Protein AF-A0A7K7LCP2-F1 (afdb_monomer_lite)

InterPro domains:
  IPR021025 Fanconi Anaemia group E protein, C-terminal [PF11510] (16-207)
  IPR039685 Fanconi anemia group E protein [PTHR32094] (17-207)

Structure (mmCIF, N/CA/C/O backbone):
data_AF-A0A7K7LCP2-F1
#
_entry.id   AF-A0A7K7LCP2-F1
#
loop_
_atom_site.group_PDB
_atom_site.id
_atom_site.type_symbol
_atom_site.label_atom_id
_atom_site.label_alt_id
_atom_site.label_comp_id
_atom_site.label_asym_id
_atom_site.label_entity_id
_atom_site.label_seq_id
_atom_site.pdbx_PDB_ins_code
_atom_site.Cartn_x
_atom_site.Cartn_y
_atom_site.Cartn_z
_atom_site.occupancy
_atom_site.B_iso_or_equiv
_atom_site.auth_seq_id
_atom_site.auth_comp_id
_atom_site.auth_asym_id
_atom_site.auth_atom_id
_atom_site.pdbx_PDB_model_num
ATOM 1 N N . LYS A 1 1 ? 35.877 32.725 -38.996 1.00 42.34 1 LYS A N 1
ATOM 2 C CA . LYS A 1 1 ? 35.274 31.413 -39.339 1.00 42.34 1 LYS A CA 1
ATOM 3 C C . LYS A 1 1 ? 35.153 30.626 -38.033 1.00 42.34 1 LYS A C 1
ATOM 5 O O . LYS A 1 1 ? 36.080 29.920 -37.674 1.00 42.34 1 LYS A O 1
ATOM 10 N N . GLY A 1 2 ? 34.112 30.909 -37.244 1.00 41.91 2 GLY A N 1
ATOM 11 C CA . GLY A 1 2 ? 33.881 30.252 -35.949 1.00 41.91 2 GLY A CA 1
ATOM 12 C C . GLY A 1 2 ? 33.180 28.905 -36.150 1.00 41.91 2 GLY A C 1
ATOM 13 O O . GLY A 1 2 ? 32.437 28.780 -37.128 1.00 41.91 2 GLY A O 1
ATOM 14 N N . PRO A 1 3 ? 33.432 27.895 -35.300 1.00 44.25 3 PRO A N 1
ATOM 15 C CA . PRO A 1 3 ? 32.769 26.604 -35.411 1.00 44.25 3 PRO A CA 1
ATOM 16 C C . PRO A 1 3 ? 31.270 26.775 -35.149 1.00 44.25 3 PRO A C 1
ATOM 18 O O . PRO A 1 3 ? 30.861 27.406 -34.176 1.00 44.25 3 PRO A O 1
ATOM 21 N N . ALA A 1 4 ? 30.467 26.248 -36.070 1.00 40.84 4 ALA A N 1
ATOM 22 C CA . ALA A 1 4 ? 29.018 26.247 -35.983 1.00 40.84 4 ALA A CA 1
ATOM 23 C C . ALA A 1 4 ? 28.574 25.484 -34.728 1.00 40.84 4 ALA A C 1
ATOM 25 O O . ALA A 1 4 ? 28.992 24.348 -34.503 1.00 40.84 4 ALA A O 1
ATOM 26 N N . ALA A 1 5 ? 27.731 26.126 -33.919 1.00 41.16 5 ALA A N 1
ATOM 27 C CA . ALA A 1 5 ? 27.056 25.492 -32.802 1.00 41.16 5 ALA A CA 1
ATOM 28 C C . ALA A 1 5 ? 26.195 24.334 -33.327 1.00 41.16 5 ALA A C 1
ATOM 30 O O . ALA A 1 5 ? 25.335 24.526 -34.187 1.00 41.16 5 ALA A O 1
ATOM 31 N N . VAL A 1 6 ? 26.451 23.129 -32.819 1.00 46.97 6 VAL A N 1
ATOM 32 C CA . VAL A 1 6 ? 25.590 21.965 -33.034 1.00 46.97 6 VAL A CA 1
ATOM 33 C C . VAL A 1 6 ? 24.233 22.284 -32.395 1.00 46.97 6 VAL A C 1
ATOM 35 O O . VAL A 1 6 ? 24.210 22.667 -31.223 1.00 46.97 6 VAL A O 1
ATOM 38 N N . PRO A 1 7 ? 23.105 22.180 -33.121 1.00 42.03 7 PRO A N 1
ATOM 39 C CA . PRO A 1 7 ? 21.800 22.402 -32.524 1.00 42.03 7 PRO A CA 1
ATOM 40 C C . PRO A 1 7 ? 21.569 21.335 -31.454 1.00 42.03 7 PRO A C 1
ATOM 42 O O . PRO A 1 7 ? 21.614 20.136 -31.724 1.00 42.03 7 PRO A O 1
ATOM 45 N N . ASN A 1 8 ? 21.361 21.803 -30.227 1.00 43.19 8 ASN A N 1
ATOM 46 C CA . ASN A 1 8 ? 21.011 20.992 -29.075 1.00 43.19 8 ASN A CA 1
ATOM 47 C C . ASN A 1 8 ? 19.638 20.365 -29.360 1.00 43.19 8 ASN A C 1
ATOM 49 O O . ASN A 1 8 ? 18.613 21.036 -29.243 1.00 43.19 8 ASN A O 1
ATOM 53 N N . VAL A 1 9 ? 19.622 19.121 -29.846 1.00 40.91 9 VAL A N 1
ATOM 54 C CA . VAL A 1 9 ? 18.381 18.369 -30.041 1.00 40.91 9 VAL A CA 1
ATOM 55 C C . VAL A 1 9 ? 17.794 18.152 -28.646 1.00 40.91 9 VAL A C 1
ATOM 57 O O . VAL A 1 9 ? 18.458 17.519 -27.823 1.00 40.91 9 VAL A O 1
ATOM 60 N N . PRO A 1 10 ? 16.598 18.681 -28.332 1.00 39.34 10 PRO A N 1
ATOM 61 C CA . PRO A 1 10 ? 15.970 18.401 -27.054 1.00 39.34 10 PRO A CA 1
ATOM 62 C C . PRO A 1 10 ? 15.755 16.892 -26.975 1.00 39.34 10 PRO A C 1
ATOM 64 O O . PRO A 1 10 ? 15.032 16.321 -27.791 1.00 39.34 10 PRO A O 1
ATOM 67 N N . VAL A 1 11 ? 16.428 16.243 -26.022 1.00 46.81 11 VAL A N 1
ATOM 68 C CA . VAL A 1 11 ? 16.168 14.844 -25.689 1.00 46.81 11 VAL A CA 1
ATOM 69 C C . VAL A 1 11 ? 14.679 14.775 -25.342 1.00 46.81 11 VAL A C 1
ATOM 71 O O . VAL A 1 11 ? 14.264 15.441 -24.390 1.00 46.81 11 VAL A O 1
ATOM 74 N N . PRO A 1 12 ? 13.846 14.062 -26.121 1.00 46.62 12 PRO A N 1
ATOM 75 C CA . PRO A 1 12 ? 12.443 13.919 -25.776 1.00 46.62 12 PRO A CA 1
ATOM 76 C C . PRO A 1 12 ? 12.376 13.310 -24.379 1.00 46.62 12 PRO A C 1
ATOM 78 O O . PRO A 1 12 ? 13.095 12.358 -24.072 1.00 46.62 12 PRO A O 1
ATOM 81 N N . SER A 1 13 ? 11.558 13.896 -23.507 1.00 54.38 13 SER A N 1
ATOM 82 C CA . SER A 1 13 ? 11.354 13.387 -22.155 1.00 54.38 13 SER A CA 1
ATOM 83 C C . SER A 1 13 ? 11.054 11.889 -22.231 1.00 54.38 13 SER A C 1
ATOM 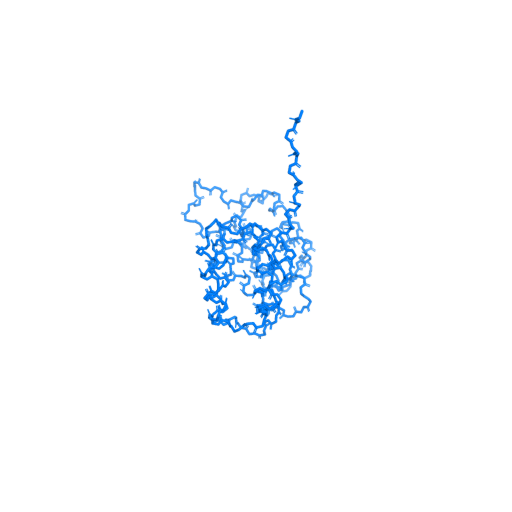85 O O . SER A 1 13 ? 10.096 11.485 -22.890 1.00 54.38 13 SER A O 1
ATOM 87 N N . ALA A 1 14 ? 11.878 11.069 -21.581 1.00 63.31 14 ALA A N 1
ATOM 88 C CA . ALA A 1 14 ? 11.814 9.611 -21.685 1.00 63.31 14 ALA A CA 1
ATOM 89 C C . ALA A 1 14 ? 10.476 9.019 -21.187 1.00 63.31 14 ALA A C 1
ATOM 91 O O . ALA A 1 14 ? 10.120 7.901 -21.548 1.00 63.31 14 ALA A O 1
ATOM 92 N N . VAL A 1 15 ? 9.720 9.780 -20.387 1.00 73.62 15 VAL A N 1
ATOM 93 C CA . VAL A 1 15 ? 8.481 9.353 -19.720 1.00 73.62 15 VAL A CA 1
ATOM 94 C C . VAL A 1 15 ? 7.327 9.117 -20.721 1.00 73.62 15 VAL A C 1
ATOM 96 O O . VAL A 1 15 ? 6.865 7.979 -20.796 1.00 73.62 15 VAL A O 1
ATOM 99 N N . PRO A 1 16 ? 6.925 10.079 -21.585 1.00 78.75 16 PRO A N 1
ATOM 100 C CA . PRO A 1 16 ? 5.933 9.836 -22.644 1.00 78.75 16 PRO A CA 1
ATOM 101 C C . PRO A 1 16 ? 6.278 8.685 -23.597 1.00 78.75 16 PRO A C 1
ATOM 103 O O . PRO A 1 16 ? 5.399 7.948 -24.042 1.00 78.75 16 PRO A O 1
ATOM 106 N N . GLN A 1 17 ? 7.563 8.516 -23.921 1.00 83.75 17 GLN A N 1
ATOM 107 C CA . GLN A 1 17 ? 8.014 7.424 -24.788 1.00 83.75 17 GLN A CA 1
ATOM 108 C C . GLN A 1 17 ? 7.869 6.067 -24.093 1.00 83.75 17 GLN A C 1
ATOM 110 O O . GLN A 1 17 ? 7.411 5.102 -24.708 1.00 83.75 17 GLN A O 1
ATOM 115 N N . LEU A 1 18 ? 8.208 6.003 -22.804 1.00 86.69 18 LEU A N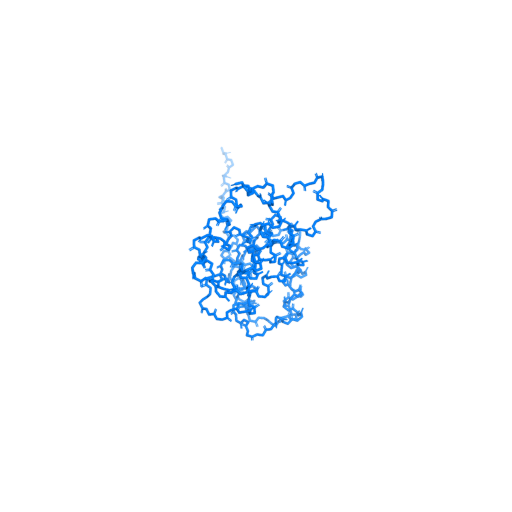 1
ATOM 116 C CA . LEU A 1 18 ? 8.046 4.807 -21.987 1.00 86.69 18 LEU A CA 1
ATOM 117 C C . LEU A 1 18 ? 6.570 4.448 -21.797 1.00 86.69 18 LEU A C 1
ATOM 119 O O . LEU A 1 18 ? 6.216 3.278 -21.915 1.00 86.69 18 LEU A O 1
ATOM 123 N N . GLU A 1 19 ? 5.692 5.423 -21.570 1.00 83.38 19 GLU A N 1
ATOM 124 C CA . GLU A 1 19 ? 4.243 5.195 -21.506 1.00 83.38 19 GLU A CA 1
ATOM 125 C C . GLU A 1 19 ? 3.688 4.634 -22.822 1.00 83.38 19 GLU A C 1
ATOM 127 O O . GLU A 1 19 ? 2.896 3.682 -22.813 1.00 83.38 19 GLU A O 1
ATOM 132 N N . GLY A 1 20 ? 4.140 5.184 -23.954 1.00 82.25 20 GLY A N 1
ATOM 133 C CA . GLY A 1 20 ? 3.810 4.684 -25.288 1.00 82.25 20 GLY A CA 1
ATOM 134 C C . GLY A 1 20 ? 4.267 3.239 -25.489 1.00 82.25 20 GLY A C 1
ATOM 135 O O . GLY A 1 20 ? 3.482 2.400 -25.931 1.00 82.25 20 GLY A O 1
ATOM 136 N N . LEU A 1 21 ? 5.496 2.914 -25.078 1.00 84.94 21 LEU A N 1
ATOM 137 C CA . LEU A 1 21 ? 6.033 1.553 -25.130 1.00 84.94 21 LEU A CA 1
ATOM 138 C C . LEU A 1 21 ? 5.247 0.590 -24.228 1.00 84.94 21 LEU A C 1
ATOM 140 O O . LEU A 1 21 ? 4.898 -0.507 -24.659 1.00 84.94 21 LEU A O 1
ATOM 144 N N . CYS A 1 22 ? 4.919 0.997 -23.000 1.00 85.69 22 CYS A N 1
ATOM 145 C CA . CYS A 1 22 ? 4.132 0.184 -22.068 1.00 85.69 22 CYS A CA 1
ATOM 146 C C . CYS A 1 22 ? 2.744 -0.144 -22.630 1.00 85.69 22 CYS A C 1
ATOM 148 O O . CYS A 1 22 ? 2.237 -1.252 -22.440 1.00 85.69 22 CYS A O 1
ATOM 150 N N . SER A 1 23 ? 2.140 0.819 -23.328 1.00 85.94 23 SER A N 1
ATOM 151 C CA . SER A 1 23 ? 0.842 0.659 -23.985 1.00 85.94 23 SER A CA 1
ATOM 152 C C . SER A 1 23 ? 0.944 -0.259 -25.204 1.00 85.94 23 SER A C 1
ATOM 154 O O . SER A 1 23 ? 0.127 -1.164 -25.352 1.00 85.94 23 SER A O 1
ATOM 156 N N . PHE A 1 24 ? 1.982 -0.086 -26.028 1.00 83.44 24 PHE A N 1
ATOM 157 C CA . PHE A 1 24 ? 2.259 -0.941 -27.186 1.00 83.44 24 PHE A CA 1
ATOM 158 C C . PHE A 1 24 ? 2.479 -2.406 -26.786 1.00 83.44 24 PHE A C 1
ATOM 160 O O . PHE A 1 24 ? 1.925 -3.311 -27.402 1.00 83.44 24 PHE A O 1
ATOM 167 N N . LEU A 1 25 ? 3.234 -2.638 -25.711 1.00 83.69 25 LEU A N 1
ATOM 168 C CA . LEU A 1 25 ? 3.494 -3.970 -25.159 1.00 83.69 25 LEU A CA 1
ATOM 169 C C . LEU A 1 25 ? 2.327 -4.529 -24.330 1.00 83.69 25 LEU A C 1
ATOM 171 O O . LEU A 1 25 ? 2.426 -5.645 -23.823 1.00 83.69 25 LEU A O 1
ATOM 175 N N . GLN A 1 26 ? 1.243 -3.762 -24.160 1.00 85.69 26 GLN A N 1
ATOM 176 C CA . GLN A 1 26 ? 0.065 -4.142 -23.378 1.00 85.69 26 GLN A CA 1
ATOM 177 C C . GLN A 1 26 ? 0.424 -4.652 -21.971 1.00 85.69 26 GLN A C 1
ATOM 179 O O . GLN A 1 26 ? -0.132 -5.633 -21.466 1.00 85.69 26 GLN A O 1
ATOM 184 N N . LEU A 1 27 ? 1.369 -3.978 -21.304 1.00 84.94 27 LEU A N 1
ATOM 185 C CA . LEU A 1 27 ? 1.908 -4.433 -20.016 1.00 84.94 27 LEU A CA 1
ATOM 186 C C . LEU A 1 27 ? 0.832 -4.558 -18.926 1.00 84.94 27 LEU A C 1
ATOM 188 O O . LEU A 1 27 ? 0.961 -5.389 -18.029 1.00 84.94 27 LEU A O 1
ATOM 192 N N . SER A 1 28 ? -0.267 -3.812 -19.034 1.00 83.69 28 SER A N 1
ATOM 193 C CA . SER A 1 28 ? -1.410 -3.876 -18.115 1.00 83.69 28 SER A CA 1
ATOM 194 C C . SER A 1 28 ? -2.279 -5.134 -18.261 1.00 83.69 28 SER A C 1
ATOM 196 O O . SER A 1 28 ? -3.031 -5.448 -17.342 1.00 83.69 28 SER A O 1
ATOM 198 N N . THR A 1 29 ? -2.175 -5.872 -19.373 1.00 85.06 29 THR A N 1
ATOM 199 C CA . THR A 1 29 ? -2.927 -7.119 -19.638 1.00 85.06 29 THR A CA 1
ATOM 200 C C . THR A 1 29 ? -2.029 -8.336 -19.870 1.00 85.06 29 THR A C 1
ATOM 202 O O . THR A 1 29 ? -2.523 -9.443 -20.057 1.00 85.06 29 THR A O 1
ATOM 205 N N . CYS A 1 30 ? -0.708 -8.153 -19.834 1.00 87.25 30 CYS A N 1
ATOM 206 C CA . CYS A 1 30 ? 0.275 -9.226 -19.950 1.00 87.25 30 CYS A CA 1
ATOM 207 C C . CYS A 1 30 ? 0.077 -10.345 -18.887 1.00 87.25 30 CYS A C 1
ATOM 209 O O . CYS A 1 30 ? -0.217 -10.038 -17.726 1.00 87.25 30 CYS A O 1
ATOM 211 N N . PRO A 1 31 ? 0.256 -11.634 -19.235 1.00 88.25 31 PRO A N 1
ATOM 212 C CA . PRO A 1 31 ? 0.240 -12.742 -18.277 1.00 88.25 31 PRO A CA 1
ATOM 213 C C . PRO A 1 31 ? 1.214 -12.555 -17.104 1.00 88.25 31 PRO A C 1
ATOM 215 O O . PRO A 1 31 ? 2.368 -12.172 -17.291 1.00 88.25 31 PRO A O 1
ATOM 218 N N . GLU A 1 32 ? 0.796 -12.912 -15.888 1.00 89.56 32 GLU A N 1
ATOM 219 C CA . GLU A 1 32 ? 1.603 -12.706 -14.672 1.00 89.56 32 GLU A CA 1
ATOM 220 C C . GLU A 1 32 ? 2.928 -13.490 -14.663 1.00 89.56 32 GLU A C 1
ATOM 222 O O . GLU A 1 32 ? 3.907 -13.066 -14.056 1.00 89.56 32 GLU A O 1
ATOM 227 N N . GLN A 1 33 ? 3.011 -14.611 -15.383 1.00 88.62 33 GLN A N 1
ATOM 228 C CA . GLN A 1 33 ? 4.270 -15.352 -15.545 1.00 88.62 33 GLN A CA 1
ATOM 229 C C . GLN A 1 33 ? 5.328 -14.526 -16.290 1.00 88.62 33 GLN A C 1
ATOM 231 O O . GLN A 1 33 ? 6.511 -14.555 -15.949 1.00 88.62 33 GLN A O 1
ATOM 236 N N . LEU A 1 34 ? 4.897 -13.770 -17.302 1.00 88.62 34 LEU A N 1
ATOM 237 C CA . LEU A 1 34 ? 5.769 -12.866 -18.044 1.00 88.62 34 LEU A CA 1
ATOM 238 C C . LEU A 1 34 ? 6.107 -11.632 -17.214 1.00 88.62 34 LEU A C 1
ATOM 240 O O . LEU A 1 34 ? 7.218 -11.126 -17.331 1.00 88.62 34 LEU A O 1
ATOM 244 N N . LEU A 1 35 ? 5.191 -11.193 -16.347 1.00 90.00 35 LEU A N 1
ATOM 245 C CA . LEU A 1 35 ? 5.415 -10.081 -15.428 1.00 90.00 35 LEU A CA 1
ATOM 246 C C . LEU A 1 35 ? 6.614 -10.340 -14.503 1.00 90.00 35 LEU A C 1
ATOM 248 O O . LEU A 1 35 ? 7.498 -9.494 -14.428 1.00 90.00 35 LEU A O 1
ATOM 252 N N . VAL A 1 36 ? 6.712 -11.526 -13.889 1.00 90.88 36 VAL A N 1
ATOM 253 C CA . VAL A 1 36 ? 7.869 -11.895 -13.043 1.00 90.88 36 VAL A CA 1
ATOM 254 C C . VAL A 1 36 ? 9.178 -11.820 -13.832 1.00 90.88 36 VAL A C 1
ATOM 256 O O . VAL A 1 36 ? 10.153 -11.210 -13.391 1.00 90.88 36 VAL A O 1
ATOM 259 N N . ARG A 1 37 ? 9.199 -12.402 -15.038 1.00 91.00 37 ARG A N 1
ATOM 260 C CA . ARG A 1 37 ? 10.383 -12.380 -15.907 1.00 91.00 37 ARG A CA 1
ATOM 261 C C . ARG A 1 37 ? 10.745 -10.955 -16.323 1.00 91.00 37 ARG A C 1
ATOM 263 O O . ARG A 1 37 ? 11.918 -10.596 -16.318 1.00 91.00 37 ARG A O 1
ATOM 270 N N . PHE A 1 38 ? 9.751 -10.134 -16.632 1.00 90.19 38 PHE A N 1
ATOM 271 C CA . PHE A 1 38 ? 9.950 -8.738 -16.985 1.00 90.19 38 PHE A CA 1
ATOM 272 C C . PHE A 1 38 ? 10.538 -7.939 -15.818 1.00 90.19 38 PHE A C 1
ATOM 274 O O . PHE A 1 38 ? 11.536 -7.250 -16.007 1.00 90.19 38 PHE A O 1
ATOM 281 N N . CYS A 1 39 ? 10.011 -8.101 -14.602 1.00 92.19 39 CYS A N 1
ATOM 282 C CA . CYS A 1 39 ? 10.587 -7.503 -13.396 1.00 92.19 39 CYS A CA 1
ATOM 283 C C . CYS A 1 39 ? 12.044 -7.932 -13.197 1.00 92.19 39 CYS A C 1
ATOM 285 O O . CYS A 1 39 ? 12.889 -7.074 -12.966 1.00 92.19 39 CYS A O 1
ATOM 287 N N . SER A 1 40 ? 12.373 -9.215 -13.386 1.00 90.88 40 SER A N 1
ATOM 288 C CA . SER A 1 40 ? 13.765 -9.680 -13.285 1.00 90.88 40 SER A CA 1
ATOM 289 C C . SER A 1 40 ? 14.703 -8.978 -14.275 1.00 90.88 40 SER A C 1
ATOM 291 O O . SER A 1 40 ? 15.832 -8.641 -13.925 1.00 90.88 40 SER A O 1
ATOM 293 N N . TRP A 1 41 ? 14.224 -8.681 -15.488 1.00 91.00 41 TRP A N 1
ATOM 294 C CA . TRP A 1 41 ? 14.992 -7.926 -16.475 1.00 91.00 41 TRP A CA 1
ATOM 295 C C . TRP A 1 41 ? 15.152 -6.462 -16.088 1.00 91.00 41 TRP A C 1
ATOM 297 O O . TRP A 1 41 ? 16.256 -5.940 -16.192 1.00 91.00 41 TRP A O 1
ATOM 307 N N . LEU A 1 42 ? 14.087 -5.813 -15.607 1.00 91.06 42 LEU A N 1
ATOM 308 C CA . LEU A 1 42 ? 14.151 -4.426 -15.140 1.00 91.06 42 LEU A CA 1
ATOM 309 C C . LEU A 1 42 ? 15.149 -4.263 -13.990 1.00 91.06 42 LEU A C 1
ATOM 311 O O . LEU A 1 42 ? 15.922 -3.311 -13.971 1.00 91.06 42 LEU A O 1
ATOM 315 N N . LEU A 1 43 ? 15.163 -5.212 -13.055 1.00 90.06 43 LEU A N 1
ATOM 316 C CA . LEU A 1 43 ? 16.063 -5.198 -11.902 1.00 90.06 43 LEU A CA 1
ATOM 317 C C . LEU A 1 43 ? 17.529 -5.423 -12.289 1.00 90.06 43 LEU A C 1
ATOM 319 O O . LEU A 1 43 ? 18.416 -4.960 -11.571 1.00 90.06 43 LEU A O 1
ATOM 323 N N . ALA A 1 44 ? 17.779 -6.094 -13.415 1.00 92.94 44 ALA A N 1
ATOM 324 C CA . ALA A 1 44 ? 19.113 -6.329 -13.962 1.00 92.94 44 ALA A CA 1
ATOM 325 C C . ALA A 1 44 ? 19.643 -5.168 -14.830 1.00 92.94 44 ALA A C 1
ATOM 327 O O . ALA A 1 44 ? 20.796 -5.216 -15.263 1.00 92.94 44 ALA A O 1
ATOM 328 N N . LEU A 1 45 ? 18.831 -4.139 -15.109 1.00 90.31 45 LEU A N 1
ATOM 329 C CA . LEU A 1 45 ? 19.275 -2.978 -15.881 1.00 90.31 45 LEU A CA 1
ATOM 330 C C . LEU A 1 45 ? 20.371 -2.207 -15.141 1.00 90.31 45 LEU A C 1
ATOM 332 O O . LEU A 1 45 ? 20.294 -1.996 -13.933 1.00 90.31 45 LEU A O 1
ATOM 336 N N . THR A 1 46 ? 21.373 -1.768 -15.903 1.00 86.31 46 THR A N 1
ATOM 337 C CA . THR A 1 46 ? 22.422 -0.851 -15.449 1.00 86.31 46 THR A CA 1
ATOM 338 C C . THR A 1 46 ? 22.640 0.223 -16.524 1.00 86.31 46 THR A C 1
ATOM 340 O O . THR A 1 46 ? 22.877 -0.124 -17.685 1.00 86.31 46 THR A O 1
ATOM 343 N N . PRO A 1 47 ? 22.535 1.524 -16.192 1.00 87.94 47 PRO A N 1
ATOM 344 C CA . PRO A 1 47 ? 22.163 2.082 -14.888 1.00 87.94 47 PRO A CA 1
ATOM 345 C C . PRO A 1 47 ? 20.713 1.758 -14.488 1.00 87.94 47 PRO A C 1
ATOM 347 O O . PRO A 1 47 ? 19.895 1.370 -15.323 1.00 87.94 47 PRO A O 1
ATOM 350 N N . ASP A 1 48 ? 20.414 1.925 -13.201 1.00 91.75 48 ASP A N 1
ATOM 351 C CA . ASP A 1 48 ? 19.070 1.722 -12.666 1.00 91.75 48 ASP A CA 1
ATOM 352 C C . ASP A 1 48 ? 18.051 2.677 -13.303 1.00 91.75 48 ASP A C 1
ATOM 354 O O . ASP A 1 48 ? 18.379 3.777 -13.759 1.00 91.75 48 ASP A O 1
ATOM 358 N N . LEU A 1 49 ? 16.782 2.261 -13.305 1.00 90.94 49 LEU A N 1
ATOM 359 C CA . LEU A 1 49 ? 15.676 3.116 -13.717 1.00 90.94 49 LEU A CA 1
ATOM 360 C C . LEU A 1 49 ? 15.621 4.387 -12.861 1.00 90.94 49 LEU A C 1
ATOM 362 O O . LEU A 1 49 ? 15.740 4.339 -11.637 1.00 90.94 49 LEU A O 1
ATOM 366 N N . SER A 1 50 ? 15.359 5.522 -13.508 1.00 93.19 50 SER A N 1
ATOM 367 C CA . SER A 1 50 ? 15.030 6.752 -12.792 1.00 93.19 50 SER A CA 1
ATOM 368 C C . SER A 1 50 ? 13.711 6.597 -12.029 1.00 93.19 50 SER A C 1
ATOM 370 O O . SER A 1 50 ? 12.854 5.795 -12.409 1.00 93.19 50 SER A O 1
ATOM 372 N N . TYR A 1 51 ? 13.508 7.424 -10.999 1.00 92.25 51 TYR A N 1
ATOM 373 C CA . TYR A 1 51 ? 12.257 7.459 -10.235 1.00 92.25 51 TYR A CA 1
ATOM 374 C C . TYR A 1 51 ? 11.020 7.566 -11.141 1.00 92.25 51 TYR A C 1
ATOM 376 O O . TYR A 1 51 ? 10.081 6.788 -11.000 1.00 92.25 51 TYR A O 1
ATOM 384 N N . ALA A 1 52 ? 11.039 8.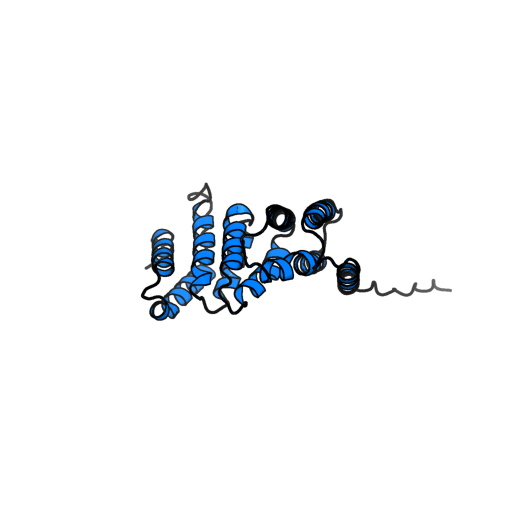488 -12.111 1.00 92.38 52 ALA A N 1
ATOM 385 C CA . ALA A 1 52 ? 9.909 8.713 -13.011 1.00 92.38 52 ALA A CA 1
ATOM 386 C C . ALA A 1 52 ? 9.613 7.488 -13.893 1.00 92.38 52 ALA A C 1
ATOM 388 O O . ALA A 1 52 ? 8.457 7.098 -14.041 1.00 92.38 52 ALA A O 1
ATOM 389 N N . SER A 1 53 ? 10.650 6.840 -14.434 1.00 92.06 53 SER A N 1
ATOM 390 C CA . SER A 1 53 ? 10.480 5.627 -15.239 1.00 92.06 53 SER A CA 1
ATOM 391 C C . SER A 1 53 ? 9.982 4.449 -14.402 1.00 92.06 53 SER A C 1
ATOM 393 O O . SER A 1 53 ? 9.101 3.709 -14.839 1.00 92.06 53 SER A O 1
ATOM 395 N N . ALA A 1 54 ? 10.515 4.283 -13.189 1.00 93.75 54 ALA A N 1
ATOM 396 C CA . ALA A 1 54 ? 10.072 3.255 -12.255 1.00 93.75 54 ALA A CA 1
ATOM 397 C C . ALA A 1 54 ? 8.616 3.473 -11.816 1.00 93.75 54 ALA A C 1
ATOM 399 O O . ALA A 1 54 ? 7.869 2.503 -11.732 1.00 93.75 54 ALA A O 1
ATOM 400 N N . ALA A 1 55 ? 8.185 4.721 -11.613 1.00 93.75 55 ALA A N 1
ATOM 401 C CA . ALA A 1 55 ? 6.798 5.050 -11.289 1.00 93.75 55 ALA A CA 1
ATOM 402 C C . ALA A 1 55 ? 5.839 4.679 -12.434 1.00 93.75 55 ALA A C 1
ATOM 404 O O . ALA A 1 55 ? 4.862 3.968 -12.203 1.00 93.75 55 ALA A O 1
ATOM 405 N N . VAL A 1 56 ? 6.160 5.055 -13.680 1.00 92.69 56 VAL A N 1
ATOM 406 C CA . VAL A 1 56 ? 5.360 4.660 -14.857 1.00 92.69 56 VAL A CA 1
ATOM 407 C C . VAL A 1 56 ? 5.267 3.142 -14.976 1.00 92.69 56 VAL A C 1
ATOM 409 O O . VAL A 1 56 ? 4.191 2.597 -15.222 1.00 92.69 56 VAL A O 1
ATOM 412 N N . LEU A 1 57 ? 6.384 2.435 -14.794 1.00 93.12 57 LEU A N 1
ATOM 413 C CA . LEU A 1 57 ? 6.393 0.976 -14.856 1.00 93.12 57 LEU A CA 1
ATOM 414 C C . LEU A 1 57 ? 5.573 0.364 -13.720 1.00 93.12 57 LEU A C 1
ATOM 416 O O . LEU A 1 57 ? 4.767 -0.520 -13.993 1.00 93.12 57 LEU A O 1
ATOM 420 N N . ALA A 1 58 ? 5.700 0.856 -12.487 1.00 94.38 58 ALA A N 1
ATOM 421 C CA . ALA A 1 58 ? 4.894 0.389 -11.362 1.00 94.38 58 ALA A CA 1
ATOM 422 C C . ALA A 1 58 ? 3.391 0.540 -11.649 1.00 94.38 58 ALA A C 1
ATOM 424 O O . ALA A 1 58 ? 2.611 -0.391 -11.438 1.00 94.38 58 ALA A O 1
ATOM 425 N N . GLU A 1 59 ? 2.992 1.678 -12.217 1.00 92.88 59 GLU A N 1
ATOM 426 C CA . GLU A 1 59 ? 1.598 1.958 -12.556 1.00 92.88 59 GLU A CA 1
ATOM 427 C C . GLU A 1 59 ? 1.087 0.990 -13.625 1.00 92.88 59 GLU A C 1
ATOM 429 O O . GLU A 1 59 ? 0.069 0.314 -13.456 1.00 92.88 59 GLU A O 1
ATOM 434 N N . ARG A 1 60 ? 1.827 0.865 -14.730 1.00 92.12 60 ARG A N 1
ATOM 435 C CA . ARG A 1 60 ? 1.420 0.051 -15.882 1.00 92.12 60 ARG A CA 1
ATOM 436 C C . ARG A 1 60 ? 1.456 -1.446 -15.592 1.00 92.12 60 ARG A C 1
ATOM 438 O O . ARG A 1 60 ? 0.653 -2.189 -16.160 1.00 92.12 60 ARG A O 1
ATOM 445 N N . LEU A 1 61 ? 2.367 -1.891 -14.731 1.00 92.75 61 LEU A N 1
ATOM 446 C CA . LEU A 1 61 ? 2.543 -3.297 -14.383 1.00 92.75 61 LEU A CA 1
ATOM 447 C C . LEU A 1 61 ? 1.610 -3.748 -13.260 1.00 92.75 61 LEU A C 1
ATOM 449 O O . LEU A 1 61 ? 1.125 -4.877 -13.306 1.00 92.75 61 LEU A O 1
ATOM 453 N N . PHE A 1 62 ? 1.327 -2.907 -12.269 1.00 94.50 62 PHE A N 1
ATOM 454 C CA . PHE A 1 62 ? 0.684 -3.384 -11.044 1.00 94.50 62 PHE A CA 1
ATOM 455 C C . PHE A 1 62 ? -0.650 -2.719 -10.753 1.00 94.50 62 PHE A C 1
ATOM 457 O O . PHE A 1 62 ? -1.567 -3.426 -10.346 1.00 94.50 62 PHE A O 1
ATOM 464 N N . LEU A 1 63 ? -0.806 -1.415 -11.011 1.00 92.38 63 LEU A N 1
ATOM 465 C CA . LEU A 1 63 ? -1.949 -0.656 -10.495 1.00 92.38 63 LEU A CA 1
ATOM 466 C C . LEU A 1 63 ? -3.287 -1.281 -10.891 1.00 92.38 63 LEU A C 1
ATOM 468 O O . LEU A 1 63 ? -4.062 -1.673 -10.025 1.00 92.38 63 LEU A O 1
ATOM 472 N N . LYS A 1 64 ? -3.534 -1.470 -12.193 1.00 91.81 64 LYS A N 1
ATOM 473 C CA . LYS A 1 64 ? -4.797 -2.063 -12.664 1.00 91.81 64 LYS A CA 1
ATOM 474 C C . LYS A 1 64 ? -5.055 -3.446 -12.055 1.00 91.81 64 LYS A C 1
ATOM 476 O O . LYS A 1 64 ? -6.190 -3.736 -11.701 1.00 91.81 64 LYS A O 1
ATOM 481 N N . ARG A 1 65 ? -4.015 -4.280 -11.935 1.00 92.56 65 ARG A N 1
ATOM 482 C CA . ARG A 1 65 ? -4.125 -5.648 -11.404 1.00 92.56 65 ARG A CA 1
ATOM 483 C C . ARG A 1 65 ? -4.502 -5.629 -9.931 1.00 92.56 65 ARG A C 1
ATOM 485 O O . ARG A 1 65 ? -5.452 -6.307 -9.558 1.00 92.56 65 ARG A O 1
ATOM 492 N N . VAL A 1 66 ? -3.807 -4.805 -9.147 1.00 92.81 66 VAL A N 1
ATOM 493 C CA . VAL A 1 66 ? -4.064 -4.604 -7.718 1.00 92.81 66 VAL A CA 1
ATOM 494 C C . VAL A 1 66 ? -5.480 -4.080 -7.500 1.00 92.81 66 VAL A C 1
ATOM 496 O O . VAL A 1 66 ? -6.232 -4.673 -6.737 1.00 92.81 66 VAL A O 1
ATOM 499 N N . LEU A 1 67 ? -5.894 -3.033 -8.217 1.00 90.81 67 LEU A N 1
ATOM 500 C CA . LEU A 1 67 ? -7.246 -2.488 -8.068 1.00 90.81 67 LEU A CA 1
ATOM 501 C C . LEU A 1 67 ? -8.329 -3.503 -8.466 1.00 90.81 67 LEU A C 1
ATOM 503 O O . LEU A 1 67 ? -9.379 -3.545 -7.838 1.00 90.81 67 LEU A O 1
ATOM 507 N N . SER A 1 68 ? -8.061 -4.378 -9.438 1.00 90.81 68 SER A N 1
ATOM 508 C CA . SER A 1 68 ? -9.001 -5.422 -9.872 1.00 90.81 68 SER A CA 1
ATOM 509 C C . SER A 1 68 ? -9.030 -6.690 -9.008 1.00 90.81 68 SER A C 1
ATOM 511 O O . SER A 1 68 ? -9.716 -7.643 -9.378 1.00 90.81 68 SER A O 1
ATOM 513 N N . LEU A 1 69 ? -8.280 -6.754 -7.901 1.00 91.06 69 LEU A N 1
ATOM 514 C CA . LEU A 1 69 ? -8.255 -7.943 -7.047 1.00 91.06 69 LEU A CA 1
ATOM 515 C C . LEU A 1 69 ? -9.630 -8.208 -6.422 1.00 91.06 69 LEU A C 1
ATOM 517 O O . LEU A 1 69 ? -10.184 -7.377 -5.706 1.00 91.06 69 LEU A O 1
ATOM 521 N N . THR A 1 70 ? -10.148 -9.412 -6.660 1.00 87.69 70 THR A N 1
ATOM 522 C CA . THR A 1 70 ? -11.343 -9.964 -5.994 1.00 87.69 70 THR A CA 1
ATOM 523 C C . THR A 1 70 ? -11.013 -11.178 -5.121 1.00 87.69 70 THR A C 1
ATOM 525 O O . THR A 1 70 ? -11.895 -11.748 -4.487 1.00 87.69 70 THR A O 1
ATOM 528 N N . GLN A 1 71 ? -9.759 -11.626 -5.155 1.00 89.81 71 GLN A N 1
ATOM 529 C CA . GLN A 1 71 ? -9.202 -12.773 -4.439 1.00 89.81 71 GLN A CA 1
ATOM 530 C C . GLN A 1 71 ? -7.752 -12.443 -4.049 1.00 89.81 71 GLN A C 1
ATOM 532 O O . GLN A 1 71 ? -7.190 -11.499 -4.621 1.00 89.81 71 GLN A O 1
ATOM 537 N N . PRO A 1 72 ? -7.132 -13.227 -3.147 1.00 89.19 72 PRO A N 1
ATOM 538 C CA . PRO A 1 72 ? -5.723 -13.064 -2.823 1.00 89.19 72 PRO A CA 1
ATOM 539 C C . PRO A 1 72 ? -4.850 -13.063 -4.086 1.00 89.19 72 PRO A C 1
ATOM 541 O O . PRO A 1 72 ? -5.133 -13.818 -5.028 1.00 89.19 72 PRO A O 1
ATOM 544 N N . PRO A 1 73 ? -3.796 -12.228 -4.133 1.00 91.44 73 PRO A N 1
ATOM 545 C CA . PRO A 1 73 ? -2.928 -12.132 -5.296 1.00 91.44 73 PRO A CA 1
ATOM 546 C C . PRO A 1 73 ? -2.3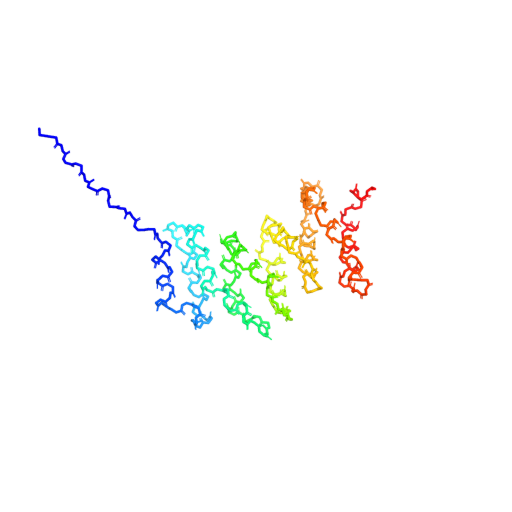18 -13.499 -5.615 1.00 91.44 73 PRO A C 1
ATOM 548 O O . PRO A 1 73 ? -1.914 -14.258 -4.733 1.00 91.44 73 PRO A O 1
ATOM 551 N N . SER A 1 74 ? -2.222 -13.823 -6.905 1.00 93.31 74 SER A N 1
ATOM 552 C CA . SER A 1 74 ? -1.557 -15.056 -7.317 1.00 93.31 74 SER A CA 1
ATOM 553 C C . SER A 1 74 ? -0.082 -15.038 -6.898 1.00 93.31 74 SER A C 1
ATOM 555 O O . SER A 1 74 ? 0.548 -13.981 -6.814 1.00 93.31 74 SER A O 1
ATOM 557 N N . ARG A 1 75 ? 0.519 -16.226 -6.745 1.00 93.62 75 ARG A N 1
ATOM 558 C CA . ARG A 1 75 ? 1.953 -16.362 -6.435 1.00 93.62 75 ARG A CA 1
ATOM 559 C C . ARG A 1 75 ? 2.864 -15.585 -7.395 1.00 93.62 75 ARG A C 1
ATOM 561 O O . ARG A 1 75 ? 3.923 -15.125 -6.988 1.00 93.62 75 ARG A O 1
ATOM 568 N N . HIS A 1 76 ? 2.482 -15.469 -8.671 1.00 93.88 76 HIS A N 1
ATOM 569 C CA . HIS A 1 76 ? 3.302 -14.787 -9.675 1.00 93.88 76 HIS A CA 1
ATOM 570 C C . HIS A 1 76 ? 3.156 -13.272 -9.550 1.00 93.88 76 HIS A C 1
ATOM 572 O O . HIS A 1 76 ? 4.155 -12.562 -9.626 1.00 93.88 76 HIS A O 1
ATOM 578 N N . LEU A 1 77 ? 1.934 -12.784 -9.311 1.00 93.38 77 LEU A N 1
ATOM 579 C CA . LEU A 1 77 ? 1.705 -11.371 -9.033 1.00 93.38 77 LEU A CA 1
ATOM 580 C C . LEU A 1 77 ? 2.451 -10.944 -7.770 1.00 93.38 77 LEU A C 1
ATOM 582 O O . LEU A 1 77 ? 3.177 -9.955 -7.812 1.00 93.38 77 LEU A O 1
ATOM 586 N N . MET A 1 78 ? 2.346 -11.725 -6.692 1.00 94.12 78 MET A N 1
ATOM 587 C CA . MET A 1 78 ? 3.047 -11.430 -5.445 1.00 94.12 78 MET A CA 1
ATOM 588 C C . MET A 1 78 ? 4.565 -11.423 -5.648 1.00 94.12 78 MET A C 1
ATOM 590 O O . MET A 1 78 ? 5.212 -10.437 -5.321 1.00 94.12 78 MET A O 1
ATOM 594 N N . ALA A 1 79 ? 5.137 -12.445 -6.295 1.00 93.38 79 ALA A N 1
ATOM 595 C CA . ALA A 1 79 ? 6.573 -12.483 -6.586 1.00 93.38 79 ALA A CA 1
ATOM 596 C C . ALA A 1 79 ? 7.057 -11.291 -7.434 1.00 93.38 79 ALA A C 1
ATOM 598 O O . ALA A 1 79 ? 8.158 -10.789 -7.226 1.00 93.38 79 ALA A O 1
ATOM 599 N N . ALA A 1 80 ? 6.251 -10.824 -8.391 1.00 94.50 80 ALA A N 1
ATOM 600 C CA . ALA A 1 80 ? 6.596 -9.651 -9.187 1.00 94.50 80 ALA A CA 1
ATOM 601 C C . ALA A 1 80 ? 6.523 -8.349 -8.373 1.00 94.50 80 ALA A C 1
ATOM 603 O O . ALA A 1 80 ? 7.410 -7.505 -8.507 1.00 94.50 80 ALA A O 1
ATOM 604 N N . LEU A 1 81 ? 5.498 -8.199 -7.525 1.00 93.81 81 LEU A N 1
ATOM 605 C CA . LEU A 1 81 ? 5.344 -7.057 -6.622 1.00 93.81 81 LEU A CA 1
ATOM 606 C C . LEU A 1 81 ? 6.524 -6.975 -5.655 1.00 93.81 81 LEU A C 1
ATOM 608 O O . LEU A 1 81 ? 7.182 -5.940 -5.601 1.00 93.81 81 LEU A O 1
ATOM 612 N N . THR A 1 82 ? 6.836 -8.065 -4.950 1.00 92.38 82 THR A N 1
ATOM 613 C CA . THR A 1 82 ? 7.927 -8.094 -3.965 1.00 92.38 82 THR A CA 1
ATOM 614 C C . THR A 1 82 ? 9.282 -7.843 -4.622 1.00 92.38 82 THR A C 1
ATOM 616 O O . THR A 1 82 ? 10.054 -7.015 -4.146 1.00 92.38 82 THR A O 1
ATOM 619 N N . SER A 1 83 ? 9.541 -8.477 -5.769 1.00 93.00 83 SER A N 1
ATOM 620 C CA . SER A 1 83 ? 10.788 -8.314 -6.516 1.00 93.00 83 SER A CA 1
ATOM 621 C C . SER A 1 83 ? 10.977 -6.890 -7.042 1.00 93.00 83 SER A C 1
ATOM 623 O O . SER A 1 83 ? 12.088 -6.372 -7.009 1.00 93.00 83 SER A O 1
ATOM 625 N N . PHE A 1 84 ? 9.923 -6.243 -7.544 1.00 93.50 84 PHE A N 1
ATOM 626 C CA . PHE A 1 84 ? 10.021 -4.857 -8.003 1.00 93.50 84 PHE A CA 1
ATOM 627 C C . PHE A 1 84 ? 10.154 -3.889 -6.823 1.00 93.50 84 PHE A C 1
ATOM 629 O O . PHE A 1 84 ? 10.992 -2.984 -6.846 1.00 93.50 84 PHE A O 1
ATOM 636 N N . CYS A 1 85 ? 9.350 -4.107 -5.781 1.00 92.19 85 CYS A N 1
ATOM 637 C CA . CYS A 1 85 ? 9.344 -3.300 -4.572 1.00 92.19 85 CYS A CA 1
ATOM 638 C C . CYS A 1 85 ? 10.707 -3.312 -3.880 1.00 92.19 85 CYS A C 1
ATOM 640 O O . CYS A 1 85 ? 11.135 -2.261 -3.440 1.00 92.19 85 CYS A O 1
ATOM 642 N N . SER A 1 86 ? 11.437 -4.430 -3.854 1.00 90.19 86 SER A N 1
ATOM 643 C CA . SER A 1 86 ? 12.724 -4.512 -3.146 1.00 90.19 86 SER A CA 1
ATOM 644 C C . SER A 1 86 ? 13.810 -3.566 -3.675 1.00 90.19 86 SER A C 1
ATOM 646 O O . SER A 1 86 ? 14.768 -3.286 -2.964 1.00 90.19 86 SER A O 1
ATOM 648 N N . LYS A 1 87 ? 13.708 -3.104 -4.930 1.00 90.94 87 LYS A N 1
ATOM 649 C CA . LYS A 1 87 ? 14.667 -2.158 -5.536 1.00 90.94 87 LYS A CA 1
ATOM 650 C C . LYS A 1 87 ? 14.065 -0.775 -5.767 1.00 90.94 87 LYS A C 1
ATOM 652 O O . LYS A 1 87 ? 14.773 0.225 -5.724 1.00 90.94 87 LYS A O 1
ATOM 657 N N . TYR A 1 88 ? 12.761 -0.712 -6.024 1.00 92.88 88 TYR A N 1
ATOM 658 C CA . TYR A 1 88 ? 12.051 0.510 -6.390 1.00 92.88 88 TYR A CA 1
ATOM 659 C C . TYR A 1 88 ? 10.922 0.828 -5.396 1.00 92.88 88 TYR A C 1
ATOM 661 O O . TYR A 1 88 ? 9.836 1.239 -5.804 1.00 92.88 88 TYR A O 1
ATOM 669 N N . SER A 1 89 ? 11.176 0.664 -4.091 1.00 91.69 89 SER A N 1
ATOM 670 C CA . SER A 1 89 ? 10.194 0.834 -3.006 1.00 91.69 89 SER A CA 1
ATOM 671 C C . SER A 1 89 ? 9.481 2.184 -3.048 1.00 91.69 89 SER A C 1
ATOM 673 O O . SER A 1 89 ? 8.258 2.247 -2.972 1.00 91.69 89 SER A O 1
ATOM 675 N N . GLN A 1 90 ? 10.228 3.282 -3.210 1.00 91.38 90 GLN A N 1
ATOM 676 C CA . GLN A 1 90 ? 9.659 4.631 -3.193 1.00 91.38 90 GLN A CA 1
ATOM 677 C C . GLN A 1 90 ? 8.634 4.873 -4.318 1.00 91.38 90 GLN A C 1
ATOM 679 O O . GLN A 1 90 ? 7.487 5.199 -3.997 1.00 91.38 90 GLN A O 1
ATOM 684 N N . PRO A 1 91 ? 8.984 4.730 -5.618 1.00 92.00 91 PRO A N 1
ATOM 685 C CA . PRO A 1 91 ? 8.017 4.927 -6.696 1.00 92.00 91 PRO A CA 1
ATOM 686 C C . PRO A 1 91 ? 6.886 3.896 -6.637 1.00 92.00 91 PRO A C 1
ATOM 688 O O . PRO A 1 91 ? 5.750 4.227 -6.958 1.00 92.00 91 PRO A O 1
ATOM 691 N N . PHE A 1 92 ? 7.163 2.674 -6.176 1.00 92.44 92 PHE A N 1
ATOM 692 C CA . PHE A 1 92 ? 6.144 1.650 -5.979 1.00 92.44 92 PHE A CA 1
ATOM 693 C C . PHE A 1 92 ? 5.091 2.070 -4.941 1.00 92.44 92 PHE A C 1
ATOM 695 O O . PHE A 1 92 ? 3.898 2.070 -5.248 1.00 92.44 92 PHE A O 1
ATOM 702 N N . CYS A 1 93 ? 5.517 2.496 -3.747 1.00 91.69 93 CYS A N 1
ATOM 703 C CA . CYS A 1 93 ? 4.615 2.957 -2.691 1.00 91.69 93 CYS A CA 1
ATOM 704 C C . CYS A 1 93 ? 3.800 4.175 -3.132 1.00 91.69 93 CYS A C 1
ATOM 706 O O . CYS A 1 93 ? 2.592 4.205 -2.927 1.00 91.69 93 CYS A O 1
ATOM 708 N N . GLN A 1 94 ? 4.438 5.161 -3.761 1.00 90.19 94 GLN A N 1
ATOM 709 C CA . GLN A 1 94 ? 3.765 6.380 -4.227 1.00 90.19 94 GLN A CA 1
ATOM 710 C C . GLN A 1 94 ? 2.664 6.085 -5.252 1.00 90.19 94 GLN A C 1
ATOM 712 O O . GLN A 1 94 ? 1.594 6.691 -5.224 1.00 90.19 94 GLN A O 1
ATOM 717 N N . VAL A 1 95 ? 2.910 5.128 -6.147 1.00 92.75 95 VAL A N 1
ATOM 718 C CA . VAL A 1 95 ? 1.974 4.784 -7.219 1.00 92.75 95 VAL A CA 1
ATOM 719 C C . VAL A 1 95 ? 0.851 3.869 -6.744 1.00 92.75 95 VAL A C 1
ATOM 721 O O . VAL A 1 95 ? -0.272 4.019 -7.212 1.00 92.75 95 VAL A O 1
ATOM 724 N N . LEU A 1 96 ? 1.116 2.913 -5.849 1.00 91.38 96 LEU A N 1
ATOM 725 C CA . LEU A 1 96 ? 0.114 1.911 -5.464 1.00 91.38 96 LEU A CA 1
ATOM 726 C C . LEU A 1 96 ? -0.676 2.263 -4.208 1.00 91.38 96 LEU A C 1
ATOM 728 O O . LEU A 1 96 ? -1.869 1.969 -4.153 1.00 91.38 96 LEU A O 1
ATOM 732 N N . VAL A 1 97 ? -0.053 2.892 -3.210 1.00 89.88 97 VAL A N 1
ATOM 733 C CA . VAL A 1 97 ? -0.694 3.124 -1.908 1.00 89.88 97 VAL A CA 1
ATOM 734 C C . VAL A 1 97 ? -1.839 4.115 -2.065 1.00 89.88 97 VAL A C 1
ATOM 736 O O . VAL A 1 97 ? -2.983 3.780 -1.772 1.00 89.88 97 VAL A O 1
ATOM 739 N N . ALA A 1 98 ? -1.573 5.310 -2.598 1.00 87.69 98 ALA A N 1
ATOM 740 C CA . ALA A 1 98 ? -2.588 6.354 -2.684 1.00 87.69 98 ALA A CA 1
ATOM 741 C C . ALA A 1 98 ? -3.855 5.933 -3.470 1.00 87.69 98 ALA A C 1
ATOM 743 O O . ALA A 1 98 ? -4.956 6.225 -2.996 1.00 87.69 98 ALA A O 1
ATOM 744 N N . PRO A 1 99 ? -3.778 5.223 -4.614 1.00 88.81 99 PRO A N 1
ATOM 745 C CA . PRO A 1 99 ? -4.975 4.697 -5.276 1.00 88.81 99 PRO A CA 1
ATOM 746 C C . PRO A 1 99 ? -5.722 3.632 -4.465 1.00 88.81 99 PRO A C 1
ATOM 748 O O . PRO A 1 99 ? -6.941 3.723 -4.345 1.00 88.81 99 PRO A O 1
ATOM 751 N N . VAL A 1 100 ? -5.022 2.675 -3.842 1.00 89.50 100 VAL A N 1
ATOM 752 C CA . VAL A 1 100 ? -5.648 1.641 -2.988 1.00 89.50 100 VAL A CA 1
ATOM 753 C C . VAL A 1 100 ? -6.397 2.267 -1.807 1.00 89.50 100 VAL A C 1
ATOM 755 O O . VAL A 1 100 ? -7.482 1.818 -1.420 1.00 89.50 100 VAL A O 1
ATOM 758 N N . LEU A 1 101 ? -5.854 3.347 -1.246 1.00 86.62 101 LEU A N 1
ATOM 759 C CA . LEU A 1 101 ? -6.501 4.098 -0.174 1.00 86.62 101 LEU A CA 1
ATOM 760 C C . LEU A 1 101 ? -7.751 4.845 -0.645 1.00 86.62 101 LEU A C 1
ATOM 762 O O . LEU A 1 101 ? -8.689 4.981 0.135 1.00 86.62 101 LEU A O 1
ATOM 766 N N . ARG A 1 102 ? -7.807 5.290 -1.904 1.00 84.62 102 ARG A N 1
ATOM 767 C CA . ARG A 1 102 ? -8.949 6.044 -2.451 1.00 84.62 102 ARG A CA 1
ATOM 768 C C . ARG A 1 102 ? -10.071 5.173 -3.007 1.00 84.62 102 ARG A C 1
ATOM 770 O O . ARG A 1 102 ? -11.169 5.695 -3.173 1.00 84.62 102 ARG A O 1
ATOM 777 N N . GLU A 1 103 ? -9.832 3.887 -3.261 1.00 80.38 103 GLU A N 1
ATOM 778 C CA . GLU A 1 103 ? -10.859 3.004 -3.826 1.00 80.38 103 GLU A CA 1
ATOM 779 C C . GLU A 1 103 ? -12.132 2.946 -2.953 1.00 80.38 103 GLU A C 1
ATOM 781 O O . GLU A 1 103 ? -12.064 2.590 -1.766 1.00 80.38 103 GLU A O 1
ATOM 786 N N . PRO A 1 104 ? -13.306 3.291 -3.515 1.00 66.50 104 PRO A N 1
ATOM 787 C CA . PRO A 1 104 ? -14.579 3.184 -2.821 1.00 66.50 104 PRO A CA 1
ATOM 788 C C . PRO A 1 104 ? -15.108 1.743 -2.913 1.00 66.50 104 PRO A C 1
ATOM 790 O O . PRO A 1 104 ? -15.690 1.352 -3.919 1.00 66.50 104 PRO A O 1
ATOM 793 N N . GLY A 1 105 ? -14.934 0.936 -1.862 1.00 67.69 105 GLY A N 1
ATOM 794 C CA . GLY A 1 105 ? -15.514 -0.413 -1.807 1.00 67.69 105 GLY A CA 1
ATOM 795 C C . GLY A 1 105 ? -14.969 -1.309 -0.691 1.00 67.69 105 GLY A C 1
ATOM 796 O O . GLY A 1 105 ? -14.122 -0.889 0.103 1.00 67.69 105 GLY A O 1
ATOM 797 N N . GLU A 1 106 ? -15.432 -2.566 -0.662 1.00 63.12 106 GLU A N 1
ATOM 798 C CA . GLU A 1 106 ? -14.883 -3.671 0.146 1.00 63.12 106 GLU A CA 1
ATOM 799 C C . GLU A 1 106 ? -13.525 -4.134 -0.411 1.00 63.12 106 GLU A C 1
ATOM 801 O O . GLU A 1 106 ? -13.330 -5.299 -0.751 1.00 63.12 106 GLU A O 1
ATOM 806 N N . GLY A 1 107 ? -12.573 -3.210 -0.549 1.00 71.19 107 GLY A N 1
ATOM 807 C CA . GLY A 1 107 ? -11.227 -3.476 -1.061 1.00 71.19 107 GLY A CA 1
ATOM 808 C C . GLY A 1 107 ? -10.353 -4.278 -0.090 1.00 71.19 107 GLY A C 1
ATOM 809 O O . GLY A 1 107 ? -9.226 -3.880 0.197 1.00 71.19 107 GLY A O 1
ATOM 810 N N . ALA A 1 108 ? -10.896 -5.354 0.484 1.00 82.69 108 ALA A N 1
ATOM 811 C CA . ALA A 1 108 ? -10.267 -6.165 1.516 1.00 82.69 108 ALA A CA 1
ATOM 812 C C . ALA A 1 108 ? -9.012 -6.873 0.997 1.00 82.69 108 ALA A C 1
ATOM 814 O O . ALA A 1 108 ? -8.044 -7.008 1.735 1.00 82.69 108 ALA A O 1
ATOM 815 N N . GLU A 1 109 ? -8.993 -7.300 -0.266 1.00 90.75 109 GLU A N 1
ATOM 816 C CA . GLU A 1 109 ? -7.821 -7.964 -0.850 1.00 90.75 109 GLU A CA 1
ATOM 817 C C . GLU A 1 109 ? -6.694 -6.969 -1.146 1.00 90.75 109 GLU A C 1
ATOM 819 O O . GLU A 1 109 ? -5.521 -7.274 -0.946 1.00 90.75 109 GLU A O 1
ATOM 824 N N . GLN A 1 110 ? -7.034 -5.739 -1.532 1.00 91.12 110 GLN A N 1
ATOM 825 C CA . GLN A 1 110 ? -6.076 -4.658 -1.747 1.00 91.12 110 GLN A CA 1
ATOM 826 C C . GLN A 1 110 ? -5.447 -4.209 -0.425 1.00 91.12 110 GLN A C 1
ATOM 828 O O . GLN A 1 110 ? -4.236 -3.996 -0.363 1.00 91.12 110 GLN A O 1
ATOM 833 N N . THR A 1 111 ? -6.244 -4.079 0.642 1.00 90.06 111 THR A N 1
ATOM 834 C CA . THR A 1 111 ? -5.713 -3.720 1.964 1.00 90.06 111 THR A CA 1
ATOM 835 C C . THR A 1 111 ? -4.913 -4.859 2.583 1.00 90.06 111 THR A C 1
ATOM 837 O O . THR A 1 111 ? -3.867 -4.581 3.159 1.00 90.06 111 THR A O 1
ATOM 840 N N . LYS A 1 112 ? -5.317 -6.125 2.403 1.00 91.25 112 LYS A N 1
ATOM 841 C CA . LYS A 1 112 ? -4.505 -7.294 2.791 1.00 91.25 112 LYS A CA 1
ATOM 842 C C . LYS A 1 112 ? -3.165 -7.325 2.067 1.00 91.25 112 LYS A C 1
ATOM 844 O O . LYS A 1 112 ? -2.144 -7.459 2.727 1.00 91.25 112 LYS A O 1
ATOM 849 N N . LEU A 1 113 ? -3.156 -7.128 0.747 1.00 92.81 113 LEU A N 1
ATOM 850 C CA . LEU A 1 113 ? -1.913 -7.033 -0.019 1.00 92.81 113 LEU A CA 1
ATOM 851 C C . LEU A 1 113 ? -1.020 -5.911 0.527 1.00 92.81 113 LEU A C 1
ATOM 853 O O . LEU A 1 113 ? 0.185 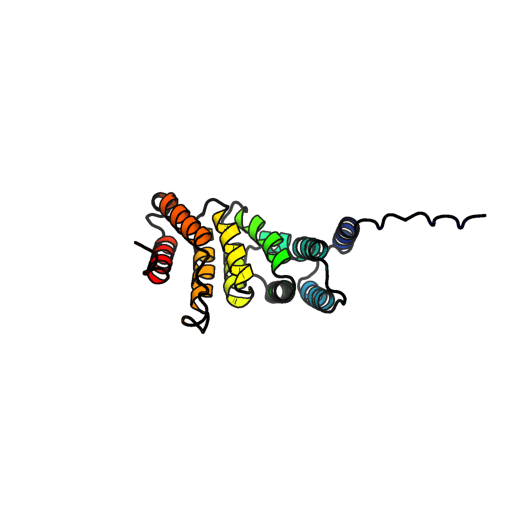-6.097 0.671 1.00 92.81 113 LEU A O 1
ATOM 857 N N . LEU A 1 114 ? -1.595 -4.747 0.841 1.00 92.62 114 LEU A N 1
ATOM 858 C CA . LEU A 1 114 ? -0.829 -3.647 1.421 1.00 92.62 114 LEU A CA 1
ATOM 859 C C . LEU A 1 114 ? -0.253 -4.015 2.798 1.00 92.62 114 LEU A C 1
ATOM 861 O O . LEU A 1 114 ? 0.902 -3.685 3.060 1.00 92.62 114 LEU A O 1
ATOM 865 N N . CYS A 1 115 ? -1.009 -4.724 3.643 1.00 92.94 115 CYS A N 1
ATOM 866 C CA . CYS A 1 115 ? -0.496 -5.262 4.905 1.00 92.94 115 CYS A CA 1
ATOM 867 C C . CYS A 1 115 ? 0.678 -6.220 4.669 1.00 92.94 115 CYS A C 1
ATOM 869 O O . CYS A 1 115 ? 1.729 -6.019 5.263 1.00 92.94 115 CYS A O 1
ATOM 871 N N . GLU A 1 116 ? 0.547 -7.189 3.758 1.00 92.56 116 GLU A N 1
ATOM 872 C CA . GLU A 1 116 ? 1.619 -8.144 3.433 1.00 92.56 116 GLU A CA 1
ATOM 873 C C . GLU A 1 116 ? 2.885 -7.440 2.915 1.00 92.56 116 GLU A C 1
ATOM 875 O O . GLU A 1 116 ? 4.003 -7.797 3.284 1.00 92.56 116 GLU A O 1
ATOM 880 N N . LEU A 1 117 ? 2.735 -6.399 2.090 1.00 91.38 117 LEU A N 1
ATOM 881 C CA . LEU A 1 117 ? 3.866 -5.610 1.591 1.00 91.38 117 LEU A CA 1
ATOM 882 C C . LEU A 1 117 ? 4.564 -4.831 2.713 1.00 91.38 117 LEU A C 1
ATOM 884 O O . LEU A 1 117 ? 5.793 -4.789 2.761 1.00 91.38 117 LEU A O 1
ATOM 888 N N . VAL A 1 118 ? 3.796 -4.227 3.622 1.00 91.38 118 VAL A N 1
ATOM 889 C CA . VAL A 1 118 ? 4.331 -3.556 4.817 1.00 91.38 118 VAL A CA 1
ATOM 890 C C . VAL A 1 118 ? 5.053 -4.556 5.717 1.00 91.38 118 VAL A C 1
ATOM 892 O O . VAL A 1 118 ? 6.134 -4.256 6.229 1.00 91.38 118 VAL A O 1
ATOM 895 N N . GLU A 1 119 ? 4.476 -5.741 5.889 1.00 88.94 119 GLU A N 1
ATOM 896 C CA . GLU A 1 119 ? 4.989 -6.755 6.798 1.00 88.94 119 GLU A CA 1
ATOM 897 C C . GLU A 1 119 ? 6.274 -7.410 6.289 1.00 88.94 119 GLU A C 1
ATOM 899 O O . GLU A 1 119 ? 7.252 -7.512 7.025 1.00 88.94 119 GLU A O 1
ATOM 904 N N . GLU A 1 120 ? 6.326 -7.772 5.013 1.00 85.81 120 GLU A N 1
ATOM 905 C CA . GLU A 1 120 ? 7.376 -8.667 4.514 1.00 85.81 120 GLU A CA 1
ATOM 906 C C . GLU A 1 120 ? 8.346 -7.996 3.533 1.00 85.81 120 GLU A C 1
ATOM 908 O O . GLU A 1 120 ? 9.427 -8.525 3.280 1.00 85.81 120 GLU A O 1
ATOM 913 N N . CYS A 1 121 ? 7.989 -6.845 2.949 1.00 85.06 121 CYS A N 1
ATOM 914 C CA . CYS A 1 121 ? 8.701 -6.326 1.771 1.00 85.06 121 CYS A CA 1
ATOM 915 C C . CYS A 1 121 ? 9.317 -4.939 1.958 1.00 85.06 121 CYS A C 1
ATOM 917 O O . CYS A 1 121 ? 10.371 -4.659 1.388 1.00 85.06 121 CYS A O 1
ATOM 919 N N . LEU A 1 122 ? 8.652 -4.050 2.695 1.00 88.31 122 LEU A N 1
ATOM 920 C CA . LEU A 1 122 ? 9.060 -2.652 2.798 1.00 88.31 122 LEU A CA 1
ATOM 921 C C . LEU A 1 122 ? 10.104 -2.426 3.893 1.00 88.31 122 LEU A C 1
ATOM 923 O O . LEU A 1 122 ? 9.972 -2.896 5.024 1.00 88.31 122 LEU A O 1
ATOM 927 N N . GLU A 1 123 ? 11.120 -1.627 3.561 1.00 85.06 123 GLU A N 1
ATOM 928 C CA . GLU A 1 123 ? 12.059 -1.091 4.547 1.00 85.06 123 GLU A CA 1
ATOM 929 C C . GLU A 1 123 ? 11.352 -0.085 5.478 1.00 85.06 123 GLU A C 1
ATOM 931 O O . GLU A 1 123 ? 10.362 0.540 5.070 1.00 85.06 123 GLU A O 1
ATOM 936 N N . PRO A 1 124 ? 11.859 0.131 6.708 1.00 82.75 124 PRO A N 1
ATOM 937 C CA . PRO A 1 124 ? 11.213 0.985 7.708 1.00 82.75 124 PRO A CA 1
ATOM 938 C C . PRO A 1 124 ? 10.858 2.391 7.205 1.00 82.75 124 PRO A C 1
ATOM 940 O O . PRO A 1 124 ? 9.780 2.904 7.508 1.00 82.75 124 PRO A O 1
ATOM 943 N N . ASP A 1 125 ? 11.715 2.998 6.382 1.00 85.69 125 ASP A N 1
ATOM 944 C CA . ASP A 1 125 ? 11.488 4.320 5.785 1.00 85.69 125 ASP A CA 1
ATOM 945 C C . ASP A 1 125 ? 10.229 4.357 4.915 1.00 85.69 125 ASP A C 1
ATOM 947 O O . ASP A 1 125 ? 9.422 5.287 5.001 1.00 85.69 125 ASP A O 1
ATOM 951 N N . TYR A 1 126 ? 10.009 3.310 4.124 1.00 88.50 126 TYR A N 1
ATOM 952 C CA . TYR A 1 126 ? 8.850 3.210 3.246 1.00 88.50 126 TYR A CA 1
ATOM 953 C C . TYR A 1 126 ? 7.599 2.739 3.985 1.00 88.50 126 TYR A C 1
ATOM 955 O O . TYR A 1 126 ? 6.499 3.138 3.610 1.00 88.50 126 TYR A O 1
ATOM 963 N N . VAL A 1 127 ? 7.739 1.980 5.075 1.00 90.25 127 VAL A N 1
ATOM 964 C CA . VAL A 1 127 ? 6.629 1.689 6.001 1.00 90.25 127 VAL A CA 1
ATOM 965 C C . VAL A 1 127 ? 6.087 2.988 6.612 1.00 90.25 127 VAL A C 1
ATOM 967 O O . VAL A 1 127 ? 4.871 3.187 6.665 1.00 90.25 127 VAL A O 1
ATOM 970 N N . ARG A 1 128 ? 6.968 3.924 6.996 1.00 88.62 128 ARG A N 1
ATOM 971 C CA . ARG A 1 128 ? 6.566 5.261 7.474 1.00 88.62 128 ARG A CA 1
ATOM 972 C C . ARG A 1 128 ? 5.862 6.080 6.390 1.00 88.62 128 ARG A C 1
ATOM 974 O O . ARG A 1 128 ? 4.869 6.741 6.682 1.00 88.62 128 ARG A O 1
ATOM 981 N N . LEU A 1 129 ? 6.317 5.985 5.139 1.00 90.25 129 LEU A N 1
ATOM 982 C CA . LEU A 1 129 ? 5.653 6.616 3.991 1.00 90.25 129 LEU A CA 1
ATOM 983 C C . LEU A 1 129 ? 4.250 6.039 3.723 1.00 90.25 129 LEU A C 1
ATOM 985 O O . LEU A 1 129 ? 3.352 6.758 3.286 1.00 90.25 129 LEU A O 1
ATOM 989 N N . VAL A 1 130 ? 4.034 4.741 3.955 1.00 91.75 130 VAL A N 1
ATOM 990 C CA . VAL A 1 130 ? 2.689 4.148 3.869 1.00 91.75 130 VAL A CA 1
ATOM 991 C C . VAL A 1 130 ? 1.797 4.728 4.962 1.00 91.75 130 VAL A C 1
ATOM 993 O O . VAL A 1 130 ? 0.678 5.142 4.669 1.00 91.75 130 VAL A O 1
ATOM 996 N N . LEU A 1 131 ? 2.295 4.823 6.200 1.00 91.94 131 LEU A N 1
ATOM 997 C CA . LEU A 1 131 ? 1.536 5.415 7.302 1.00 91.94 131 LEU A CA 1
ATOM 998 C C . LEU A 1 131 ? 1.139 6.864 7.013 1.00 91.94 131 LEU A C 1
ATOM 1000 O O . LEU A 1 131 ? -0.021 7.213 7.219 1.00 91.94 131 LEU A O 1
ATOM 1004 N N . SER A 1 132 ? 2.061 7.692 6.512 1.00 91.69 132 SER A N 1
ATOM 1005 C CA . SER A 1 132 ? 1.748 9.090 6.194 1.00 91.69 132 SER A CA 1
ATOM 1006 C C . SER A 1 132 ? 0.616 9.184 5.168 1.00 91.69 132 SER A C 1
ATOM 1008 O O . SER A 1 132 ? -0.362 9.885 5.403 1.00 91.69 132 SER A O 1
ATOM 1010 N N . GLN A 1 133 ? 0.674 8.389 4.095 1.00 91.31 133 GLN A N 1
ATOM 1011 C CA . GLN A 1 133 ? -0.379 8.350 3.075 1.00 91.31 133 GLN A CA 1
ATOM 1012 C C . GLN A 1 133 ? -1.723 7.837 3.619 1.00 91.31 133 GLN A C 1
ATOM 1014 O O . GLN A 1 133 ? -2.777 8.328 3.219 1.00 91.31 133 GLN A O 1
ATOM 1019 N N . VAL A 1 134 ? -1.711 6.864 4.538 1.00 92.12 134 VAL A N 1
ATOM 1020 C CA . VAL A 1 134 ? -2.930 6.348 5.191 1.00 92.12 134 VAL A CA 1
ATOM 1021 C C . VAL A 1 134 ? -3.584 7.414 6.073 1.00 92.12 134 VAL A C 1
ATOM 1023 O O . VAL A 1 134 ? -4.809 7.512 6.095 1.00 92.12 134 VAL A O 1
ATOM 1026 N N . LEU A 1 135 ? -2.790 8.215 6.785 1.00 90.81 135 LEU A N 1
ATOM 1027 C CA . LEU A 1 135 ? -3.291 9.276 7.665 1.00 90.81 135 LEU A CA 1
ATOM 1028 C C . LEU A 1 135 ? -3.746 10.534 6.905 1.00 90.81 135 LEU A C 1
ATOM 1030 O O . LEU A 1 135 ? -4.528 11.318 7.440 1.00 90.81 135 LEU A O 1
ATOM 1034 N N . GLU A 1 136 ? -3.311 10.719 5.655 1.00 89.88 136 GLU A N 1
ATOM 1035 C CA . GLU A 1 136 ? -3.781 11.799 4.774 1.00 89.88 136 GLU A CA 1
ATOM 1036 C C . GLU A 1 136 ? -5.237 11.619 4.310 1.00 89.88 136 GLU A C 1
ATOM 1038 O O . GLU A 1 136 ? -5.889 12.589 3.915 1.00 89.88 136 GLU A O 1
ATOM 1043 N N . VAL A 1 137 ? -5.773 10.395 4.360 1.00 87.38 137 VAL A N 1
ATOM 1044 C CA . VAL A 1 137 ? -7.165 10.101 3.994 1.00 87.38 137 VAL A CA 1
ATOM 1045 C C . VAL A 1 137 ? -8.032 9.867 5.235 1.00 87.38 137 VAL A C 1
ATOM 1047 O O . VAL A 1 137 ? -7.531 9.460 6.283 1.00 87.38 137 VAL A O 1
ATOM 1050 N N . PRO A 1 138 ? -9.361 10.085 5.165 1.00 85.75 138 PRO A N 1
ATOM 1051 C CA . PRO A 1 138 ? -10.255 9.672 6.237 1.00 85.75 138 PRO A CA 1
ATOM 1052 C C . PRO A 1 138 ? -10.123 8.165 6.478 1.00 85.75 138 PRO A C 1
ATOM 1054 O O . PRO A 1 138 ? -10.515 7.353 5.639 1.00 85.75 138 PRO A O 1
ATOM 1057 N N . LEU A 1 139 ? -9.573 7.799 7.637 1.00 87.19 139 LEU A N 1
ATOM 1058 C CA . LEU A 1 139 ? -9.483 6.412 8.073 1.00 87.19 139 LEU A CA 1
ATOM 1059 C C . LEU A 1 139 ? -10.886 5.775 8.042 1.00 87.19 139 LEU A C 1
ATOM 1061 O O . LEU A 1 139 ? -11.884 6.366 8.455 1.00 87.19 139 LEU A O 1
ATOM 1065 N N . SER A 1 140 ? -10.947 4.572 7.488 1.00 87.31 140 SER A N 1
ATOM 1066 C CA . SER A 1 140 ? -12.131 3.717 7.435 1.00 87.31 140 SER A CA 1
ATOM 1067 C C . SER A 1 140 ? -11.769 2.372 8.054 1.00 87.31 140 SER A C 1
ATOM 1069 O O . SER A 1 140 ? -10.586 2.052 8.186 1.00 87.31 140 SER A O 1
ATOM 1071 N N . GLU A 1 141 ? -12.761 1.567 8.434 1.00 87.06 141 GLU A N 1
ATOM 1072 C CA . GLU A 1 141 ? -12.503 0.313 9.154 1.00 87.06 141 GLU A CA 1
ATOM 1073 C C . GLU A 1 141 ? -11.577 -0.636 8.370 1.00 87.06 141 GLU A C 1
ATOM 1075 O O . GLU A 1 141 ? -10.720 -1.297 8.957 1.00 87.06 141 GLU A O 1
ATOM 1080 N N . ARG A 1 142 ? -11.653 -0.610 7.031 1.00 86.81 142 ARG A N 1
ATOM 1081 C CA . ARG A 1 142 ? -10.773 -1.383 6.136 1.00 86.81 142 ARG A CA 1
ATOM 1082 C C . ARG A 1 142 ? -9.295 -0.980 6.185 1.00 86.81 142 ARG A C 1
ATOM 1084 O O . ARG A 1 142 ? -8.454 -1.777 5.784 1.00 86.81 142 ARG A O 1
ATOM 1091 N N . LEU A 1 143 ? -8.977 0.240 6.625 1.00 90.00 143 LEU A N 1
ATOM 1092 C CA . LEU A 1 143 ? -7.606 0.765 6.688 1.00 90.00 143 LEU A CA 1
ATOM 1093 C C . LEU A 1 143 ? -6.947 0.522 8.050 1.00 90.00 143 LEU A C 1
ATOM 1095 O O . LEU A 1 143 ? -5.723 0.565 8.148 1.00 90.00 143 LEU A O 1
ATOM 1099 N N . LEU A 1 144 ? -7.728 0.217 9.091 1.00 91.00 144 LEU A N 1
ATOM 1100 C CA . LEU A 1 144 ? -7.201 -0.070 10.430 1.00 91.00 144 LEU A CA 1
ATOM 1101 C C . LEU A 1 144 ? -6.187 -1.231 10.447 1.00 91.00 144 LEU A C 1
ATOM 1103 O O . LEU A 1 144 ? -5.167 -1.091 11.123 1.00 91.00 144 LEU A O 1
ATOM 1107 N N . PRO A 1 145 ? -6.385 -2.336 9.693 1.00 91.75 145 PRO A N 1
ATOM 1108 C CA . PRO A 1 145 ? -5.379 -3.391 9.579 1.00 91.75 145 PRO A CA 1
ATOM 1109 C C . PRO A 1 145 ? -4.047 -2.903 9.004 1.00 91.75 145 PRO A C 1
ATOM 1111 O O . PRO A 1 145 ? -3.004 -3.369 9.443 1.00 91.75 145 PRO A O 1
ATOM 1114 N N . VAL A 1 146 ? -4.065 -1.938 8.078 1.00 92.62 146 VAL A N 1
ATOM 1115 C CA . VAL A 1 146 ? -2.838 -1.380 7.486 1.00 92.62 146 VAL A CA 1
ATOM 1116 C C . VAL A 1 146 ? -2.056 -0.600 8.539 1.00 92.62 146 VAL A C 1
ATOM 1118 O O . VAL A 1 146 ? -0.850 -0.780 8.670 1.00 92.62 146 VAL A O 1
ATOM 1121 N N . VAL A 1 147 ? -2.737 0.222 9.345 1.00 92.69 147 VAL A N 1
ATOM 1122 C CA . VAL A 1 147 ? -2.089 0.951 10.450 1.00 92.69 147 VAL A CA 1
ATOM 1123 C C . VAL A 1 147 ? -1.522 -0.026 11.485 1.00 92.69 147 VAL A C 1
ATOM 1125 O O . VAL A 1 147 ? -0.398 0.154 11.948 1.00 92.69 147 VAL A O 1
ATOM 1128 N N . LEU A 1 148 ? -2.262 -1.089 11.814 1.00 91.19 148 LEU A N 1
ATOM 1129 C CA . LEU A 1 148 ? -1.782 -2.154 12.698 1.00 91.19 148 LEU A CA 1
ATOM 1130 C C . LEU A 1 148 ? -0.532 -2.852 12.145 1.00 91.19 148 LEU A C 1
ATOM 1132 O O . LEU A 1 148 ? 0.416 -3.041 12.902 1.00 91.19 148 LEU A O 1
ATOM 1136 N N . ALA A 1 149 ? -0.506 -3.183 10.852 1.00 92.31 149 ALA A N 1
ATOM 1137 C CA . ALA A 1 149 ? 0.646 -3.796 10.189 1.00 92.31 149 ALA A CA 1
ATOM 1138 C C . ALA A 1 149 ? 1.884 -2.888 10.262 1.00 92.31 149 ALA A C 1
ATOM 1140 O O . ALA A 1 149 ? 2.963 -3.332 10.654 1.00 92.31 149 ALA A O 1
ATOM 1141 N N . VAL A 1 150 ? 1.723 -1.587 9.984 1.00 90.69 150 VAL A N 1
ATOM 1142 C CA . VAL A 1 150 ? 2.800 -0.590 10.126 1.00 90.69 150 VAL A CA 1
ATOM 1143 C C . VAL A 1 150 ? 3.335 -0.586 11.559 1.00 90.69 150 VAL A C 1
ATOM 1145 O O . VAL A 1 150 ? 4.544 -0.695 11.755 1.00 90.69 150 VAL A O 1
ATOM 1148 N N . LEU A 1 151 ? 2.458 -0.476 12.563 1.00 87.31 151 LEU A N 1
ATOM 1149 C CA . LEU A 1 151 ? 2.864 -0.432 13.971 1.00 87.31 151 LEU A CA 1
ATOM 1150 C C . LEU A 1 151 ? 3.552 -1.728 14.415 1.00 87.31 151 LEU A C 1
ATOM 1152 O O . LEU A 1 151 ? 4.601 -1.668 15.053 1.00 87.31 151 LEU A O 1
ATOM 1156 N N . GLY A 1 152 ? 3.012 -2.888 14.038 1.00 86.12 152 GLY A N 1
ATOM 1157 C CA . GLY A 1 152 ? 3.618 -4.191 14.321 1.00 86.12 152 GLY A CA 1
ATOM 1158 C C . GLY A 1 152 ? 5.015 -4.318 13.715 1.00 86.12 152 GLY A C 1
ATOM 1159 O O . GLY A 1 152 ? 5.936 -4.831 14.353 1.00 86.12 152 GLY A O 1
ATOM 1160 N N . ARG A 1 153 ? 5.225 -3.753 12.524 1.00 84.81 153 ARG A N 1
ATOM 1161 C CA . ARG A 1 153 ? 6.539 -3.752 11.881 1.00 84.81 153 ARG A CA 1
ATOM 1162 C C . ARG A 1 153 ? 7.570 -2.893 12.581 1.00 84.81 153 ARG A C 1
ATOM 1164 O O . ARG A 1 153 ? 8.708 -3.341 12.713 1.00 84.81 153 ARG A O 1
ATOM 1171 N N . GLN A 1 154 ? 7.171 -1.745 13.122 1.00 76.62 154 GLN A N 1
ATOM 1172 C CA . GLN A 1 154 ? 8.059 -0.936 13.964 1.00 76.62 154 GLN A CA 1
ATOM 1173 C C . GLN A 1 154 ? 8.457 -1.674 15.262 1.00 76.62 154 GLN A C 1
ATOM 1175 O O . GLN A 1 154 ? 9.580 -1.517 15.729 1.00 76.62 154 GLN A O 1
ATOM 1180 N N . GLN A 1 155 ? 7.591 -2.537 15.816 1.00 68.75 155 GLN A N 1
ATOM 1181 C CA . GLN A 1 155 ? 7.898 -3.336 17.021 1.00 68.75 155 GLN A CA 1
ATOM 1182 C C . GLN A 1 155 ? 8.871 -4.493 16.759 1.00 68.75 155 GLN A C 1
ATOM 1184 O O . GLN A 1 155 ? 9.639 -4.871 17.638 1.00 68.75 155 GLN A O 1
ATOM 1189 N N . SER A 1 156 ? 8.823 -5.084 15.564 1.00 65.19 156 SER A N 1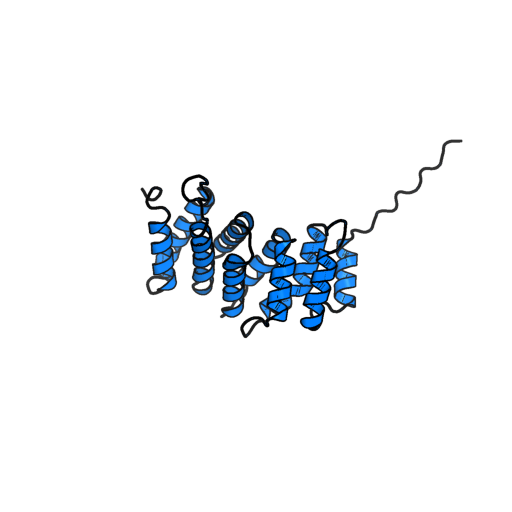
ATOM 1190 C CA . SER A 1 156 ? 9.607 -6.277 15.208 1.00 65.19 156 SER A CA 1
ATOM 1191 C C . SER A 1 156 ? 11.105 -6.024 14.961 1.00 65.19 156 SER A C 1
ATOM 1193 O O . SER A 1 156 ? 11.839 -6.964 14.654 1.00 65.19 156 SER A O 1
ATOM 1195 N N . SER A 1 157 ? 11.578 -4.777 15.087 1.00 58.75 157 SER A N 1
ATOM 1196 C CA . SER A 1 157 ? 12.995 -4.442 14.912 1.00 58.75 157 SER A CA 1
ATOM 1197 C C . SER A 1 157 ? 13.846 -4.993 16.079 1.00 58.75 157 SER A C 1
ATOM 1199 O O . SER A 1 157 ? 13.553 -4.683 17.236 1.00 58.75 157 SER A O 1
ATOM 1201 N N . PRO A 1 158 ? 14.910 -5.791 15.832 1.00 50.38 158 PRO A N 1
ATOM 1202 C CA . PRO A 1 158 ? 15.651 -6.524 16.873 1.00 50.38 158 PRO A CA 1
ATOM 1203 C C . PRO A 1 158 ? 16.430 -5.677 17.892 1.00 50.38 158 PRO A C 1
ATOM 1205 O O . PRO A 1 158 ? 16.968 -6.235 18.849 1.00 50.38 158 PRO A O 1
ATOM 1208 N N . LEU A 1 159 ? 16.540 -4.358 17.702 1.00 47.84 159 LEU A N 1
ATOM 1209 C CA . LEU A 1 159 ? 17.324 -3.468 18.567 1.00 47.84 159 LEU A CA 1
ATOM 1210 C C . LEU A 1 159 ? 16.468 -2.348 19.186 1.00 47.84 159 LEU A C 1
ATOM 1212 O O . LEU A 1 159 ? 16.713 -1.173 18.918 1.00 47.84 159 LEU A O 1
ATOM 1216 N N . PRO A 1 160 ? 15.529 -2.675 20.094 1.00 48.69 160 PRO A N 1
ATOM 1217 C CA . PRO A 1 160 ? 14.672 -1.684 20.753 1.00 48.69 160 PRO A CA 1
ATOM 1218 C C . PRO A 1 160 ? 15.426 -0.727 21.697 1.00 48.69 160 PRO A C 1
ATOM 1220 O O . PRO A 1 160 ? 14.829 0.206 22.222 1.00 48.69 160 PRO A O 1
ATOM 1223 N N . PHE A 1 161 ? 16.724 -0.956 21.941 1.00 45.78 161 PHE A N 1
ATOM 1224 C CA . PHE A 1 161 ? 17.526 -0.208 22.920 1.00 45.78 161 PHE A CA 1
ATOM 1225 C C . PHE A 1 161 ? 18.639 0.670 22.326 1.00 45.78 161 PHE A C 1
ATOM 1227 O O . PHE A 1 161 ? 19.221 1.464 23.061 1.00 45.78 161 PHE A O 1
ATOM 1234 N N . LEU A 1 162 ? 18.958 0.536 21.032 1.00 44.66 162 LEU A N 1
ATOM 1235 C CA . LEU A 1 162 ? 20.024 1.321 20.380 1.00 44.66 162 LEU A CA 1
ATOM 1236 C C . LEU A 1 162 ? 19.565 2.094 19.141 1.00 44.66 162 LEU A C 1
ATOM 1238 O O . LEU A 1 162 ? 20.264 3.017 18.729 1.00 44.66 162 LEU A O 1
ATOM 1242 N N . SER A 1 163 ? 18.382 1.788 18.611 1.00 46.53 163 SER A N 1
ATOM 1243 C CA . SER A 1 163 ? 17.757 2.579 17.562 1.00 46.53 163 SER A CA 1
ATOM 1244 C C . SER A 1 163 ? 16.366 2.963 18.017 1.00 46.53 163 SER A C 1
ATOM 1246 O O . SER A 1 163 ? 15.470 2.135 18.161 1.00 46.53 163 SER A O 1
ATOM 1248 N N . GLN A 1 164 ? 16.194 4.249 18.271 1.00 46.91 164 GLN A N 1
ATOM 1249 C CA . GLN A 1 164 ? 14.891 4.857 18.422 1.00 46.91 164 GLN A CA 1
ATOM 1250 C C . GLN A 1 164 ? 14.206 4.885 17.047 1.00 46.91 164 GLN A C 1
ATOM 1252 O O . GLN A 1 164 ? 14.038 5.943 16.453 1.00 46.91 164 GLN A O 1
ATOM 1257 N N . GLU A 1 165 ? 13.785 3.724 16.537 1.00 57.09 165 GLU A N 1
ATOM 1258 C CA . GLU A 1 165 ? 12.803 3.605 15.446 1.00 57.09 165 GLU A CA 1
ATOM 1259 C C . GLU A 1 165 ? 11.388 3.906 15.987 1.00 57.09 165 GLU A C 1
ATOM 1261 O O . GLU A 1 165 ? 10.402 3.225 15.717 1.00 57.09 165 GLU A O 1
ATOM 1266 N N . ALA A 1 166 ? 11.280 4.944 16.818 1.00 65.50 166 ALA A N 1
ATOM 1267 C CA . ALA A 1 166 ? 9.998 5.516 17.173 1.00 65.50 166 ALA A CA 1
ATOM 1268 C C . ALA A 1 166 ? 9.461 6.269 15.951 1.00 65.50 166 ALA A C 1
ATOM 1270 O O . ALA A 1 166 ? 10.226 6.846 15.168 1.00 65.50 166 ALA A O 1
ATOM 1271 N N . LEU A 1 167 ? 8.137 6.281 15.785 1.00 74.62 167 LEU A N 1
ATOM 1272 C CA . LEU A 1 167 ? 7.521 7.186 14.822 1.00 74.62 167 LEU A CA 1
ATOM 1273 C C . LEU A 1 167 ? 7.998 8.621 15.106 1.00 74.62 167 LEU A C 1
ATOM 1275 O O . LEU A 1 167 ? 8.056 9.010 16.276 1.00 74.62 167 LEU A O 1
ATOM 1279 N N . PRO A 1 168 ? 8.320 9.411 14.065 1.00 82.31 168 PRO A N 1
ATOM 1280 C CA . PRO A 1 168 ? 8.534 10.842 14.224 1.00 82.31 168 PRO A CA 1
ATOM 1281 C C . PRO A 1 168 ? 7.379 11.455 15.027 1.00 82.31 168 PRO A C 1
ATOM 1283 O O . PRO A 1 168 ? 6.227 11.066 14.787 1.00 82.31 168 PRO A O 1
ATOM 1286 N N . PRO A 1 169 ? 7.651 12.381 15.961 1.00 82.19 169 PRO A N 1
ATOM 1287 C CA . PRO A 1 169 ? 6.625 12.920 16.849 1.00 82.19 169 PRO A CA 1
ATOM 1288 C C . PRO A 1 169 ? 5.462 13.533 16.062 1.00 82.19 169 PRO A C 1
ATOM 1290 O O . PRO A 1 169 ? 4.310 13.338 16.426 1.00 82.19 169 PRO A O 1
ATOM 1293 N N . GLU A 1 170 ? 5.731 14.144 14.907 1.00 87.12 170 GLU A N 1
ATOM 1294 C CA . GLU A 1 170 ? 4.704 14.725 14.041 1.00 87.12 170 GLU A CA 1
ATOM 1295 C C . GLU A 1 170 ? 3.753 13.662 13.467 1.00 87.12 170 GLU A C 1
ATOM 1297 O O . GLU A 1 170 ? 2.543 13.879 13.380 1.00 87.12 170 GLU A O 1
ATOM 1302 N N . LEU A 1 171 ? 4.286 12.495 13.084 1.00 86.81 171 LEU A N 1
ATOM 1303 C CA . LEU A 1 171 ? 3.474 11.377 12.592 1.00 86.81 171 LEU A CA 1
ATOM 1304 C C . LEU A 1 171 ? 2.720 10.685 13.729 1.00 86.81 171 LEU A C 1
ATOM 1306 O O . LEU A 1 171 ? 1.595 10.228 13.521 1.00 86.81 171 LEU A O 1
ATOM 1310 N N . PHE A 1 172 ? 3.314 10.617 14.919 1.00 87.38 172 PHE A N 1
ATOM 1311 C CA . PHE A 1 172 ? 2.650 10.090 16.106 1.00 87.38 172 PHE A CA 1
ATOM 1312 C C . PHE A 1 172 ? 1.477 10.979 16.538 1.00 87.38 172 PHE A C 1
ATOM 1314 O O . PHE A 1 172 ? 0.365 10.479 16.712 1.00 87.38 172 PHE A O 1
ATOM 1321 N N . ASP A 1 173 ? 1.683 12.292 16.625 1.00 88.81 173 ASP A N 1
ATOM 1322 C CA . ASP A 1 173 ? 0.634 13.254 16.965 1.00 88.81 173 ASP A CA 1
ATOM 1323 C C . ASP A 1 173 ? -0.508 13.196 15.948 1.00 88.81 173 ASP A C 1
ATOM 1325 O O . ASP A 1 173 ? -1.683 13.144 16.321 1.00 88.81 173 ASP A O 1
ATOM 1329 N N . LEU A 1 174 ? -0.179 13.119 14.653 1.00 91.00 174 LEU A N 1
ATOM 1330 C CA . LEU A 1 174 ? -1.174 12.956 13.597 1.00 91.00 174 LEU A CA 1
ATOM 1331 C C . LEU A 1 174 ? -1.962 11.648 13.751 1.00 91.00 174 LEU A C 1
ATOM 1333 O O . LEU A 1 174 ? -3.186 11.651 13.586 1.00 91.00 174 LEU A O 1
ATOM 1337 N N . LEU A 1 175 ? -1.296 10.540 14.090 1.00 90.75 175 LEU A N 1
ATOM 1338 C CA . LEU A 1 175 ? -1.948 9.258 14.356 1.00 90.75 175 LEU A CA 1
ATOM 1339 C C . LEU A 1 175 ? -2.929 9.385 15.527 1.00 90.75 175 LEU A C 1
ATOM 1341 O O . LEU A 1 175 ? -4.102 9.044 15.372 1.00 90.75 175 LEU A O 1
ATOM 1345 N N . VAL A 1 176 ? -2.487 9.917 16.669 1.00 90.31 176 VAL A N 1
ATOM 1346 C CA . VAL A 1 176 ? -3.326 10.088 17.867 1.00 90.31 176 VAL A CA 1
ATOM 1347 C C . VAL A 1 176 ? -4.519 10.994 17.574 1.00 90.31 176 VAL A C 1
ATOM 1349 O O . VAL A 1 176 ? -5.658 10.616 17.853 1.00 90.31 176 VAL A O 1
ATOM 1352 N N . LEU A 1 177 ? -4.298 12.151 16.944 1.00 91.12 177 LEU A N 1
ATOM 1353 C CA . LEU A 1 177 ? -5.368 13.074 16.555 1.00 91.12 177 LEU A CA 1
ATOM 1354 C C . LEU A 1 177 ? -6.388 12.403 15.631 1.00 91.12 177 LEU A C 1
ATOM 1356 O O . LEU A 1 177 ? -7.599 12.559 15.820 1.00 91.12 177 LEU A O 1
ATOM 1360 N N . THR A 1 178 ? -5.917 11.627 14.654 1.00 91.00 178 THR A N 1
ATOM 1361 C CA . THR A 1 178 ? -6.794 10.917 13.716 1.00 91.00 178 THR A CA 1
ATOM 1362 C C . THR A 1 178 ? -7.619 9.851 14.434 1.00 91.00 178 THR A C 1
ATOM 1364 O O . THR A 1 178 ? -8.830 9.772 14.210 1.00 91.00 178 THR A O 1
ATOM 1367 N N . LEU A 1 179 ? -7.008 9.083 15.342 1.00 89.88 179 LEU A N 1
ATOM 1368 C CA . LEU A 1 179 ? -7.705 8.073 16.141 1.00 89.88 179 LEU A CA 1
ATOM 1369 C C . LEU A 1 179 ? -8.750 8.700 17.062 1.00 89.88 179 LEU A C 1
ATOM 1371 O O . LEU A 1 179 ? -9.885 8.227 17.076 1.00 89.88 179 LEU A O 1
ATOM 1375 N N . CYS A 1 180 ? -8.413 9.776 17.773 1.00 90.06 180 CYS A N 1
ATOM 1376 C CA . CYS A 1 180 ? -9.344 10.492 18.646 1.00 90.06 180 CYS A CA 1
ATOM 1377 C C . CYS A 1 180 ? -10.545 11.035 17.866 1.00 90.06 180 CYS A C 1
ATOM 1379 O O . CYS A 1 180 ? -11.691 10.863 18.284 1.00 90.06 180 CYS A O 1
ATOM 1381 N N . ARG A 1 181 ? -10.305 11.635 16.692 1.00 89.94 181 ARG A N 1
ATOM 1382 C CA . ARG A 1 181 ? -11.370 12.176 15.834 1.00 89.94 181 ARG A CA 1
ATOM 1383 C C . ARG A 1 181 ? -12.347 11.100 15.360 1.00 89.94 181 ARG A C 1
ATOM 1385 O O . ARG A 1 181 ? -13.523 11.393 15.160 1.00 89.94 181 ARG A O 1
ATOM 1392 N N . GLN A 1 182 ? -11.871 9.875 15.158 1.00 87.69 182 GLN A N 1
ATOM 1393 C CA . GLN A 1 182 ? -12.676 8.779 14.620 1.00 87.69 182 GLN A CA 1
ATOM 1394 C C . GLN A 1 182 ? -13.196 7.793 15.665 1.00 87.69 182 GLN A C 1
ATOM 1396 O O . GLN A 1 182 ? -13.976 6.907 15.317 1.00 87.69 182 GLN A O 1
ATOM 1401 N N . ALA A 1 183 ? -12.854 7.977 16.942 1.00 87.06 183 ALA A N 1
ATOM 1402 C CA . ALA A 1 183 ? -13.341 7.142 18.036 1.00 87.06 183 ALA A CA 1
ATOM 1403 C C . ALA A 1 183 ? -14.872 6.939 18.028 1.00 87.06 183 ALA A C 1
ATOM 1405 O O . ALA A 1 183 ? -15.306 5.794 18.171 1.00 87.06 183 ALA A O 1
ATOM 1406 N N . PRO A 1 184 ? -15.714 7.972 17.781 1.00 86.94 184 PRO A N 1
ATOM 1407 C CA . PRO A 1 184 ? -17.164 7.779 17.738 1.00 86.94 184 PRO A CA 1
ATOM 1408 C C . PRO A 1 184 ? -17.619 6.861 16.596 1.00 86.94 184 PRO A C 1
ATOM 1410 O O . PRO A 1 184 ? -18.580 6.114 16.755 1.00 86.94 184 PRO A O 1
ATOM 1413 N N . ALA A 1 185 ? -16.926 6.899 15.453 1.00 87.38 185 ALA A N 1
ATOM 1414 C CA . ALA A 1 185 ? -17.264 6.103 14.275 1.00 87.38 185 ALA A CA 1
ATOM 1415 C C . ALA A 1 185 ? -16.870 4.623 14.425 1.00 87.38 185 ALA A C 1
ATOM 1417 O O . ALA A 1 185 ? -17.455 3.768 13.767 1.00 87.38 185 ALA A O 1
ATOM 1418 N N . PHE A 1 186 ? -15.911 4.315 15.303 1.00 88.81 186 PHE A N 1
ATOM 1419 C CA . PHE A 1 186 ? -15.380 2.965 15.504 1.00 88.81 186 PHE A CA 1
ATOM 1420 C C . PHE A 1 186 ? -15.653 2.384 16.892 1.00 88.81 186 PHE A C 1
ATOM 1422 O O . PHE A 1 186 ? -14.971 1.448 17.310 1.00 88.81 186 PHE A O 1
ATOM 1429 N N . ALA A 1 187 ? -16.665 2.890 17.600 1.00 84.44 187 ALA A N 1
ATOM 1430 C CA . ALA A 1 187 ? -16.969 2.483 18.972 1.00 84.44 187 ALA A CA 1
ATOM 1431 C C . ALA A 1 187 ? -17.166 0.960 19.150 1.00 84.44 187 ALA A C 1
ATOM 1433 O O . ALA A 1 187 ? -16.880 0.424 20.217 1.00 84.44 187 ALA A O 1
ATOM 1434 N N . THR A 1 188 ? -17.621 0.252 18.110 1.00 87.62 188 THR A N 1
ATOM 1435 C CA . THR A 1 188 ? -17.828 -1.208 18.116 1.00 87.62 188 THR A CA 1
ATOM 1436 C C . THR A 1 188 ? -16.749 -1.992 17.362 1.00 87.62 188 THR A C 1
ATOM 1438 O O . THR A 1 188 ? -16.841 -3.216 17.270 1.00 87.62 188 THR A O 1
ATOM 1441 N N . SER A 1 189 ? -15.741 -1.325 16.792 1.00 90.38 189 SER A N 1
ATOM 1442 C CA . SER A 1 189 ? -14.735 -1.982 15.954 1.00 90.38 189 SER A CA 1
ATOM 1443 C C . SER A 1 189 ? -13.645 -2.632 16.803 1.00 90.38 189 SER A C 1
ATOM 1445 O O . SER A 1 189 ? -12.868 -1.966 17.493 1.00 90.38 189 SER A O 1
ATOM 1447 N N . LEU A 1 190 ? -13.526 -3.956 16.695 1.00 90.19 190 LEU A N 1
ATOM 1448 C CA . LEU A 1 190 ? -12.452 -4.710 17.343 1.00 90.19 190 LEU A CA 1
ATOM 1449 C C . LEU A 1 190 ? -11.070 -4.305 16.809 1.00 90.19 190 LEU A C 1
ATOM 1451 O O . LEU A 1 190 ? -10.102 -4.257 17.567 1.00 90.19 190 LEU A O 1
ATOM 1455 N N . SER A 1 191 ? -10.971 -4.005 15.511 1.00 88.81 191 SER A N 1
ATOM 1456 C CA . SER A 1 191 ? -9.727 -3.551 14.882 1.00 88.81 191 SER A CA 1
ATOM 1457 C C . SER A 1 191 ? -9.277 -2.212 15.458 1.00 88.81 191 SER A C 1
ATOM 1459 O O . SER A 1 191 ? -8.094 -2.037 15.743 1.00 88.81 191 SER A O 1
ATOM 1461 N N . TYR A 1 192 ? -10.218 -1.300 15.711 1.00 91.06 192 TYR A N 1
ATOM 1462 C CA . TYR A 1 192 ? -9.920 -0.025 16.359 1.00 91.06 192 TYR A CA 1
ATOM 1463 C C . TYR A 1 192 ? -9.465 -0.214 17.811 1.00 91.06 192 TYR A C 1
ATOM 1465 O O . TYR A 1 192 ? -8.454 0.355 18.212 1.00 91.06 192 TYR A O 1
ATOM 1473 N N . ALA A 1 193 ? -10.132 -1.078 18.583 1.00 91.12 193 ALA A N 1
ATOM 1474 C CA . ALA A 1 193 ? -9.720 -1.385 19.956 1.00 91.12 193 ALA A CA 1
ATOM 1475 C C . ALA A 1 193 ? -8.292 -1.963 20.027 1.00 91.12 193 ALA A C 1
ATOM 1477 O O . ALA A 1 193 ? -7.481 -1.542 20.859 1.00 91.12 193 ALA A O 1
ATOM 1478 N N . LYS A 1 194 ? -7.960 -2.891 19.117 1.00 90.69 194 LYS A N 1
ATOM 1479 C CA . LYS A 1 194 ? -6.600 -3.432 18.963 1.00 90.69 194 LYS A CA 1
ATOM 1480 C C . LYS A 1 194 ? -5.596 -2.338 18.617 1.00 90.69 194 LYS A C 1
ATOM 1482 O O . LYS A 1 194 ? -4.516 -2.315 19.196 1.00 90.69 194 LYS A O 1
ATOM 1487 N N . LEU A 1 195 ? -5.959 -1.434 17.710 1.00 90.25 195 LEU A N 1
ATOM 1488 C CA . LEU A 1 195 ? -5.100 -0.335 17.283 1.00 90.25 195 LEU A CA 1
ATOM 1489 C C . LEU A 1 195 ? -4.794 0.632 18.426 1.00 90.25 195 LEU A C 1
ATOM 1491 O O . LEU A 1 195 ? -3.629 0.922 18.678 1.00 90.25 195 LEU A O 1
ATOM 1495 N N . VAL A 1 196 ? -5.814 1.069 19.165 1.00 89.75 196 VAL A N 1
ATOM 1496 C CA . VAL A 1 196 ? -5.629 1.933 20.340 1.00 89.75 196 VAL A CA 1
ATOM 1497 C C . VAL A 1 196 ? -4.761 1.239 21.386 1.00 89.75 196 VAL A C 1
ATOM 1499 O O . VAL A 1 196 ? -3.842 1.852 21.919 1.00 89.75 196 VAL A O 1
ATOM 1502 N N . THR A 1 197 ? -4.986 -0.053 21.631 1.00 87.44 197 THR A N 1
ATOM 1503 C CA . THR A 1 197 ? -4.161 -0.824 22.570 1.00 87.44 197 THR A CA 1
ATOM 1504 C C . THR A 1 197 ? -2.710 -0.896 22.099 1.00 87.44 197 THR A C 1
ATOM 1506 O O . THR A 1 197 ? -1.813 -0.631 22.892 1.00 87.44 197 THR A O 1
ATOM 1509 N N . ALA A 1 198 ? -2.466 -1.176 20.815 1.00 86.75 198 ALA A N 1
ATOM 1510 C CA . ALA A 1 198 ? -1.122 -1.204 20.244 1.00 86.75 198 ALA A CA 1
ATOM 1511 C C . ALA A 1 198 ? -0.406 0.143 20.430 1.00 86.75 198 ALA A C 1
ATOM 1513 O O . ALA A 1 198 ? 0.710 0.174 20.947 1.00 86.75 198 ALA A O 1
ATOM 1514 N N . VAL A 1 199 ? -1.070 1.258 20.107 1.00 85.56 199 VAL A N 1
ATOM 1515 C CA . VAL A 1 199 ? -0.526 2.613 20.299 1.00 85.56 199 VAL A CA 1
ATOM 1516 C C . VAL A 1 199 ? -0.198 2.875 21.767 1.00 85.56 199 VAL A C 1
ATOM 1518 O O . VAL A 1 199 ? 0.923 3.275 22.077 1.00 85.56 199 VAL A O 1
ATOM 1521 N N . LEU A 1 200 ? -1.135 2.590 22.675 1.00 84.19 200 LEU A N 1
ATOM 1522 C CA . LEU A 1 200 ? -0.925 2.774 24.110 1.00 84.19 200 LEU A CA 1
ATOM 1523 C C . LEU A 1 200 ? 0.236 1.925 24.620 1.00 84.19 200 LEU A C 1
ATOM 1525 O O . LEU A 1 200 ? 1.019 2.423 25.412 1.00 84.19 200 LEU A O 1
ATOM 1529 N N . THR A 1 201 ? 0.386 0.679 24.163 1.00 80.56 201 THR A N 1
ATOM 1530 C CA . THR A 1 201 ? 1.497 -0.195 24.579 1.00 80.56 201 THR A CA 1
ATOM 1531 C C . THR A 1 201 ? 2.851 0.237 24.027 1.00 80.56 201 THR A C 1
ATOM 1533 O O . THR A 1 201 ? 3.848 0.121 24.730 1.00 80.56 201 THR A O 1
ATOM 1536 N N . MET A 1 202 ? 2.900 0.755 22.799 1.00 73.56 202 MET A N 1
ATOM 1537 C CA . MET A 1 202 ? 4.152 1.175 22.164 1.00 73.56 202 MET A CA 1
ATOM 1538 C C . MET A 1 202 ? 4.679 2.499 22.708 1.00 73.56 202 MET A C 1
ATOM 1540 O O . MET A 1 202 ? 5.887 2.694 22.781 1.00 73.56 202 MET A O 1
ATOM 1544 N N . TYR A 1 203 ? 3.778 3.407 23.076 1.00 70.06 203 TYR A N 1
ATOM 1545 C CA . TYR A 1 203 ? 4.112 4.792 23.394 1.00 70.06 203 TYR A CA 1
ATOM 1546 C C . TYR A 1 203 ? 3.744 5.160 24.835 1.00 70.06 203 TYR A C 1
ATOM 1548 O O . TYR A 1 203 ? 3.483 6.325 25.120 1.00 70.06 203 TYR A O 1
ATOM 1556 N N . GLN A 1 204 ? 3.762 4.192 25.763 1.00 64.88 204 GLN A N 1
ATOM 1557 C CA . GLN A 1 204 ? 3.443 4.410 27.188 1.00 64.88 204 GLN A CA 1
ATOM 1558 C C . GLN A 1 204 ? 4.229 5.574 27.814 1.00 64.88 204 GLN A C 1
ATOM 1560 O O . GLN A 1 204 ? 3.714 6.249 28.696 1.00 64.88 204 GLN A O 1
ATOM 1565 N N . SER A 1 205 ? 5.455 5.834 27.351 1.00 59.16 205 SER A N 1
ATOM 1566 C CA . SER A 1 205 ? 6.300 6.946 27.806 1.00 59.16 205 SER A CA 1
ATOM 1567 C C . SER A 1 205 ? 5.978 8.306 27.169 1.00 59.16 205 SER A C 1
ATOM 1569 O O . SER A 1 205 ? 6.467 9.320 27.655 1.00 59.16 205 SER A O 1
ATOM 1571 N N . HIS A 1 206 ? 5.205 8.340 26.081 1.00 56.00 206 HIS A N 1
ATOM 1572 C CA . HIS A 1 206 ? 4.866 9.549 25.315 1.00 56.00 206 HIS A CA 1
ATOM 1573 C C . HIS A 1 206 ? 3.406 9.989 25.488 1.00 56.00 206 HIS A C 1
ATOM 1575 O O . HIS A 1 206 ? 3.065 11.117 25.146 1.00 56.00 206 HIS A O 1
ATOM 1581 N N . VAL A 1 207 ? 2.546 9.122 26.026 1.00 53.25 207 VAL A N 1
ATOM 1582 C CA . VAL A 1 207 ? 1.168 9.459 26.400 1.00 53.25 207 VAL A CA 1
ATOM 1583 C C . VAL A 1 207 ? 1.192 9.990 27.836 1.00 53.25 207 VAL A C 1
ATOM 1585 O O . VAL A 1 207 ? 1.236 9.209 28.784 1.00 53.25 207 VAL A O 1
ATOM 1588 N N . SER A 1 208 ? 1.245 11.317 27.989 1.00 44.69 208 SER A N 1
ATOM 1589 C CA . SER A 1 208 ? 1.134 12.036 29.273 1.00 44.69 208 SER A CA 1
ATOM 1590 C C . SER A 1 208 ? -0.204 12.751 29.392 1.00 44.69 208 SER A C 1
ATOM 1592 O O . SER A 1 208 ? -0.653 13.308 28.366 1.00 44.69 208 SER A O 1
#

Radius of gyration: 20.64 Å; chains: 1; bounding box: 53×48×69 Å

Secondary structure (DSSP, 8-state):
-PPPPPP------HHHHHHHHHHHTTTTTS-HHHHHHHHHHHHT-SSPPPHHHHHHHHIIIIIHHHHT-SSSPPHHHHHHHHHHHHHHHHHHHHHHHHHHHH--S--HHHHHHHHHHHHHT--HHHHHHHHHHHHTS---GGGHHHHHHHHHHHHT-S-TTT---PPPHHHHHHHHHHHHHHGGGGTT-HHHHHHHHHHHHH-TTT--

Organism: NCBI:txid75869

Sequence (208 aa):
KGPAAVPNVPVPSAVPQLEGLCSFLQLSTCPEQLLVRFCSWLLALTPDLSYASAAVLAERLFLKRVLSLTQPPSRHLMAALTSFCSKYSQPFCQVLVAPVLREPGEGAEQTKLLCELVEECLEPDYVRLVLSQVLEVPLSERLLPVVLAVLGRQQSSPLPFLSQEALPPELFDLLVLTLCRQAPAFATSLSYAKLVTAVLTMYQSHVS

pLDDT: mean 82.81, std 14.84, range [39.34, 94.5]

Foldseek 3Di:
DDDDDDPPDPPPDVLVVLLVVLVVVQLQPDDLQVLLVVLVVQVPDPPHDDLSSLLSCLQSNQANVLLPDPDADDPSNLNSLLSSCQVNVVSNCVNHLLVLLPDPDPSLNSLVSLLCCLQPRDDLVSLLVSLVSCLVDQDDLSNLSSLVSSLVNLVPDPCVPPDCSDRDVVSLVSVVVSLVVCCVVCVPPPSSVVSVVSSCVVPVVPPD